Protein AF-A0A8U0U9X2-F1 (afdb_monomer_lite)

Foldseek 3Di:
DPPPDVCPVVVVLLVVLVVLLVVLLVLLVVLLVLLVQCLVDLDDDPVSVVVNVVSLVSNLVSLVVSLVSLVVLVVVLVVCVVVVPPDPVSVVSLVSSLVSLVSSVVSLVSSLVSLVVSLVSLLVLLQVLCVQQVHHADPVRSVVVLVDPDLCSSVPPGDPPDPSNVSSSVSNVVSSVSNVVSVVSSVSSVVVVVVSVVVNVVSVVVVD

Organism: Salvelinus namaycush (NCBI:txid8040)

InterPro domains:
  IPR000727 Target SNARE coiled-coil homology domain [PS50192] (169-203)
  IPR006011 Syntaxin, N-terminal domain [PF00804] (5-157)
  IPR006011 Syntaxin, N-terminal domain [SM00503] (2-123)
  IPR006011 Syntaxin, N-terminal domain [cd00179] (7-158)
  IPR010989 SNARE [SSF47661] (5-203)
  IPR045242 Syntaxin [PTHR19957] (4-204)

Secondary structure (DSSP, 8-state):
-----TTHHHHHHHHHHHHHHHHHHHHHHHHHHHHHHHHHSSS--HHHHHHHHHHHHHHHHHHHHHHHHHHHHHHHHHHHHHTT---HHHHHHHHHHHHHHHHHHHHHHHHHHHHHHHHHHHHHHHHHHHHHTT----HHHHHHHHT-S-GGGTTTT----SHHHHHHHHHHHHHHHHHHHHHHHHHHHHHHHHHHHHHHHHHHTT--

Radius of gyration: 23.19 Å; chains: 1; bounding box: 52×41×72 Å

pLDDT: mean 86.06, std 12.96, range [30.2, 97.75]

Sequence (208 aa):
MEKDRFMDEFFVQVEEIRGFIEELSEKVEEVKRQHSAILAAPNPDEKTKAELEQLMTDIKKFANKVRSKLKSIEQSIEHEEALSRSSADLRIRKTQHSTLSRKFVEVMSEYNATQSDYRERCKGRIQRQLEITGRNTTNEELESMLESDNPAIFTSGIIMDSNITQQAMNEIETRHTEIIKLENSIRELHDMFMDMAMLVESQVGWTM

Structure (mmCIF, N/CA/C/O backbone):
data_AF-A0A8U0U9X2-F1
#
_entry.id   AF-A0A8U0U9X2-F1
#
loop_
_atom_site.group_PDB
_atom_site.id
_atom_site.type_symbol
_atom_site.label_atom_id
_atom_site.label_alt_id
_atom_site.label_comp_id
_atom_site.label_asym_id
_atom_site.label_entity_id
_atom_site.label_seq_id
_atom_site.pdbx_PDB_ins_code
_atom_site.Cartn_x
_atom_site.Cartn_y
_atom_site.Cartn_z
_atom_site.occupancy
_atom_site.B_iso_or_equiv
_atom_site.auth_seq_id
_atom_site.auth_comp_id
_atom_site.auth_asym_id
_atom_site.auth_atom_id
_atom_site.pdbx_PDB_model_num
ATOM 1 N N . MET A 1 1 ? 16.338 -20.941 -38.386 1.00 37.72 1 MET A N 1
ATOM 2 C CA . MET A 1 1 ? 17.081 -19.734 -37.979 1.00 37.72 1 MET A CA 1
ATOM 3 C C . MET A 1 1 ? 16.059 -18.791 -37.392 1.00 37.72 1 MET A C 1
ATOM 5 O O . MET A 1 1 ? 15.260 -18.237 -38.138 1.00 37.72 1 MET A O 1
ATOM 9 N N . GLU A 1 2 ? 15.986 -18.738 -36.070 1.00 48.69 2 GLU A N 1
ATOM 10 C CA . GLU A 1 2 ? 15.135 -17.782 -35.370 1.00 48.69 2 GLU A CA 1
ATOM 11 C C . GLU A 1 2 ? 15.756 -16.400 -35.603 1.00 48.69 2 GLU A C 1
ATOM 13 O O . GLU A 1 2 ? 16.953 -16.212 -35.384 1.00 48.69 2 GLU A O 1
ATOM 18 N N . LYS A 1 3 ? 14.997 -15.477 -36.202 1.00 52.84 3 LYS A N 1
ATOM 19 C CA . LYS A 1 3 ? 15.432 -14.086 -36.336 1.00 52.84 3 LYS A CA 1
ATOM 20 C C . LYS A 1 3 ? 15.467 -13.520 -34.925 1.00 52.84 3 LYS A C 1
ATOM 22 O O . LYS A 1 3 ? 14.402 -13.247 -34.381 1.00 52.84 3 LYS A O 1
ATOM 27 N N . ASP A 1 4 ? 16.661 -13.364 -34.374 1.00 59.34 4 ASP A N 1
ATOM 28 C CA . ASP A 1 4 ? 16.876 -12.608 -33.148 1.00 59.34 4 ASP A CA 1
ATOM 29 C C . ASP A 1 4 ? 16.278 -11.205 -33.358 1.00 59.34 4 ASP A C 1
ATOM 31 O O . ASP A 1 4 ? 16.694 -10.458 -34.255 1.00 59.34 4 ASP A O 1
ATOM 35 N N . ARG A 1 5 ? 15.161 -10.926 -32.680 1.00 70.56 5 ARG A N 1
ATOM 36 C CA . ARG A 1 5 ? 14.392 -9.695 -32.877 1.00 70.56 5 ARG A CA 1
ATOM 37 C C . ARG A 1 5 ? 15.116 -8.568 -32.147 1.00 70.56 5 ARG A C 1
ATOM 39 O O . ARG A 1 5 ? 15.631 -8.746 -31.050 1.00 70.56 5 ARG A O 1
ATOM 46 N N . PHE A 1 6 ? 15.174 -7.392 -32.769 1.00 79.88 6 PHE A N 1
ATOM 47 C CA . PHE A 1 6 ? 15.810 -6.217 -32.172 1.00 79.88 6 PHE A CA 1
ATOM 48 C C . PHE A 1 6 ? 15.245 -5.958 -30.764 1.00 79.88 6 PHE A C 1
ATOM 50 O O . PHE A 1 6 ? 14.041 -5.748 -30.626 1.00 79.88 6 PHE A O 1
ATOM 57 N N . MET A 1 7 ? 16.119 -5.972 -29.749 1.00 83.69 7 MET A N 1
ATOM 58 C CA . MET A 1 7 ? 15.790 -5.761 -28.331 1.00 83.69 7 MET A CA 1
ATOM 59 C C . MET A 1 7 ? 14.793 -6.764 -27.710 1.00 83.69 7 MET A C 1
ATOM 61 O O . MET A 1 7 ? 14.172 -6.428 -26.704 1.00 83.69 7 MET A O 1
ATOM 65 N N . ASP A 1 8 ? 14.631 -7.980 -28.251 1.00 90.19 8 ASP A N 1
ATOM 66 C CA . ASP A 1 8 ? 13.598 -8.930 -27.783 1.00 90.19 8 ASP A CA 1
ATOM 67 C C . ASP A 1 8 ? 13.705 -9.209 -26.273 1.00 90.19 8 ASP A C 1
ATOM 69 O O . ASP A 1 8 ? 12.731 -9.060 -25.540 1.00 90.19 8 ASP A O 1
ATOM 73 N N . GLU A 1 9 ? 14.913 -9.493 -25.774 1.00 89.81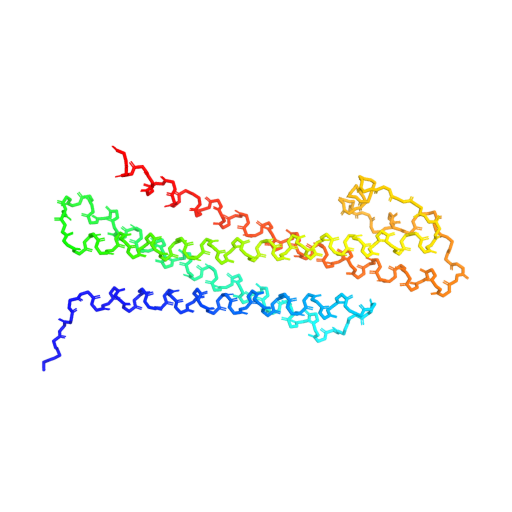 9 GLU A N 1
ATOM 74 C CA . GLU A 1 9 ? 15.153 -9.733 -24.342 1.00 89.81 9 GLU A CA 1
ATOM 75 C C . GLU A 1 9 ? 14.777 -8.530 -23.465 1.00 89.81 9 GLU A C 1
ATOM 77 O O . GLU A 1 9 ? 14.203 -8.690 -22.387 1.00 89.81 9 GLU A O 1
ATOM 82 N N . PHE A 1 10 ? 15.066 -7.310 -23.930 1.00 91.06 10 PHE A N 1
ATOM 83 C CA . PHE A 1 10 ? 14.715 -6.093 -23.203 1.00 91.06 10 PHE A CA 1
ATOM 84 C C . PHE A 1 10 ? 13.201 -5.875 -23.178 1.00 91.06 10 PHE A C 1
ATOM 86 O O . PHE A 1 10 ? 12.645 -5.541 -22.134 1.00 91.06 10 PHE A O 1
ATOM 93 N N . PHE A 1 11 ? 12.513 -6.098 -24.299 1.00 94.06 11 PHE A N 1
ATOM 94 C CA . PHE A 1 11 ? 11.059 -5.973 -24.343 1.00 94.06 11 PHE A CA 1
ATOM 95 C C . PHE A 1 11 ? 10.359 -7.041 -23.500 1.00 94.06 11 PHE A C 1
ATOM 97 O O . PHE A 1 11 ? 9.373 -6.723 -22.842 1.00 94.06 11 PHE A O 1
ATOM 104 N N . VAL A 1 12 ? 10.901 -8.259 -23.419 1.00 95.06 12 VAL A N 1
ATOM 105 C CA . VAL A 1 12 ? 10.414 -9.280 -22.478 1.00 95.06 12 VAL A CA 1
ATOM 106 C C . VAL A 1 12 ? 10.524 -8.787 -21.031 1.00 95.06 12 VAL A C 1
ATOM 108 O O . VAL A 1 12 ? 9.566 -8.920 -20.272 1.00 95.06 12 VAL A O 1
ATOM 111 N N . GLN A 1 13 ? 11.641 -8.156 -20.651 1.00 94.56 13 GLN A N 1
ATOM 112 C CA . GLN A 1 13 ? 11.785 -7.564 -19.313 1.00 94.56 13 GLN A CA 1
ATOM 113 C C . GLN A 1 13 ? 10.795 -6.416 -19.069 1.00 94.56 13 GLN A C 1
ATOM 115 O O . GLN A 1 13 ? 10.225 -6.325 -17.983 1.00 94.56 13 GLN A O 1
ATOM 120 N N . VAL A 1 14 ? 10.576 -5.547 -20.061 1.00 95.69 14 VAL A N 1
ATOM 121 C CA . VAL A 1 14 ? 9.608 -4.438 -19.977 1.00 95.69 14 VAL A CA 1
ATOM 122 C C . VAL A 1 14 ? 8.189 -4.958 -19.756 1.00 95.69 14 VAL A C 1
ATOM 124 O O . VAL A 1 14 ? 7.499 -4.464 -18.865 1.00 95.69 14 VAL A O 1
ATOM 127 N N . GLU A 1 15 ? 7.765 -5.963 -20.523 1.00 96.56 15 GLU A N 1
ATOM 128 C CA . GLU A 1 15 ? 6.432 -6.557 -20.390 1.00 96.56 15 GLU A CA 1
ATOM 129 C C . GLU A 1 15 ? 6.264 -7.305 -19.064 1.00 96.56 15 GLU A C 1
ATOM 131 O O . GLU A 1 15 ? 5.215 -7.214 -18.430 1.00 96.56 15 GLU A O 1
ATOM 136 N N . GLU A 1 16 ? 7.311 -7.967 -18.570 1.00 96.44 16 GLU A N 1
ATOM 137 C CA . GLU A 1 16 ? 7.283 -8.596 -17.247 1.00 96.44 16 GLU A CA 1
ATOM 138 C C . GLU A 1 16 ? 7.109 -7.560 -16.121 1.00 96.44 16 GLU A C 1
ATOM 140 O O . GLU A 1 16 ? 6.307 -7.757 -15.208 1.00 96.44 16 GLU A O 1
ATOM 145 N N . ILE A 1 17 ? 7.826 -6.429 -16.186 1.00 97.06 17 ILE A N 1
ATOM 146 C CA . ILE A 1 17 ? 7.670 -5.340 -15.209 1.00 97.06 17 ILE A CA 1
ATOM 147 C C . ILE A 1 17 ? 6.265 -4.742 -15.295 1.00 97.06 17 ILE A C 1
ATOM 149 O O . ILE A 1 17 ? 5.645 -4.507 -14.258 1.00 97.06 17 ILE A O 1
ATOM 153 N N . ARG A 1 18 ? 5.757 -4.512 -16.512 1.00 97.38 18 ARG A N 1
ATOM 154 C CA . ARG A 1 18 ? 4.395 -4.015 -16.738 1.00 97.38 18 ARG A CA 1
ATOM 155 C C . ARG A 1 18 ? 3.363 -4.940 -16.093 1.00 97.38 18 ARG A C 1
ATOM 157 O O . ARG A 1 18 ? 2.542 -4.451 -15.323 1.00 97.38 18 ARG A O 1
ATOM 164 N N . GLY A 1 19 ? 3.468 -6.250 -16.319 1.00 97.69 19 GLY A N 1
ATOM 165 C CA . GLY A 1 19 ? 2.577 -7.242 -15.713 1.00 97.69 19 GLY A CA 1
ATOM 166 C C . GLY A 1 19 ? 2.599 -7.201 -14.183 1.00 97.69 19 GLY A C 1
ATOM 167 O O . GLY A 1 19 ? 1.549 -7.180 -13.552 1.00 97.69 19 GLY A O 1
ATOM 168 N N . PHE A 1 20 ? 3.777 -7.081 -13.560 1.00 97.38 20 PHE A N 1
ATOM 169 C CA . PHE A 1 20 ? 3.848 -6.936 -12.099 1.00 97.38 20 PHE A CA 1
ATOM 170 C C . PHE A 1 20 ? 3.241 -5.629 -11.579 1.00 97.38 20 PHE A C 1
ATOM 172 O O . PHE A 1 20 ? 2.695 -5.615 -10.478 1.00 97.38 20 PHE A O 1
ATOM 179 N N . ILE A 1 21 ? 3.339 -4.530 -12.330 1.00 97.19 21 ILE A N 1
ATOM 180 C CA . ILE A 1 21 ? 2.703 -3.256 -11.963 1.00 97.19 21 ILE A CA 1
ATOM 181 C C . ILE A 1 21 ? 1.173 -3.360 -12.075 1.00 97.19 21 ILE A C 1
ATOM 183 O O . ILE A 1 21 ? 0.464 -2.825 -11.223 1.00 97.19 21 ILE A O 1
ATOM 187 N N . GLU A 1 22 ? 0.662 -4.062 -13.086 1.00 97.56 22 GLU A N 1
ATOM 188 C CA . GLU A 1 22 ? -0.772 -4.332 -13.243 1.00 97.56 22 GLU A CA 1
ATOM 189 C C . GLU A 1 22 ? -1.300 -5.206 -12.094 1.00 97.56 22 GLU A C 1
ATOM 191 O O . GLU A 1 22 ? -2.251 -4.811 -11.420 1.00 97.56 22 GLU A O 1
ATOM 196 N N . GLU A 1 23 ? -0.614 -6.307 -11.766 1.00 96.75 23 GLU A N 1
ATOM 197 C CA . GLU A 1 23 ? -0.953 -7.158 -10.614 1.00 96.75 23 GLU A CA 1
ATOM 198 C C . GLU A 1 23 ? -0.904 -6.391 -9.279 1.00 96.75 23 GLU A C 1
ATOM 200 O O . GLU A 1 23 ? -1.735 -6.612 -8.395 1.00 96.75 23 GLU A O 1
ATOM 205 N N . LEU A 1 24 ? 0.056 -5.471 -9.112 1.00 96.31 24 LEU A N 1
ATOM 206 C CA . LEU A 1 24 ? 0.103 -4.577 -7.952 1.00 96.31 24 LEU A CA 1
ATOM 207 C C . LEU A 1 24 ? -1.140 -3.696 -7.884 1.00 96.31 24 LEU A C 1
ATOM 209 O O . LEU A 1 24 ? -1.758 -3.610 -6.826 1.00 96.31 24 LEU A O 1
ATOM 213 N N . SER A 1 25 ? -1.517 -3.072 -9.000 1.00 97.00 25 SER A N 1
ATOM 214 C CA . SER A 1 25 ? -2.695 -2.207 -9.066 1.00 97.00 25 SER A CA 1
ATOM 215 C C . SER A 1 25 ? -3.968 -2.964 -8.683 1.00 97.00 25 SER A C 1
ATOM 217 O O . SER A 1 25 ? -4.767 -2.452 -7.904 1.00 97.00 25 SER A O 1
ATOM 219 N N . GLU A 1 26 ? -4.145 -4.194 -9.171 1.00 97.75 26 GLU A N 1
ATOM 220 C CA . GLU A 1 26 ? -5.293 -5.036 -8.813 1.00 97.75 26 GLU A CA 1
ATOM 221 C C . GLU A 1 26 ? -5.320 -5.373 -7.317 1.00 97.75 26 GLU A C 1
ATOM 223 O O . GLU A 1 26 ? -6.367 -5.300 -6.670 1.00 97.75 26 GLU A O 1
ATOM 228 N N . LYS A 1 27 ? -4.162 -5.695 -6.730 1.00 96.12 27 LYS A N 1
ATOM 229 C CA . LYS A 1 27 ? -4.065 -5.983 -5.293 1.00 96.12 27 LYS A CA 1
ATOM 230 C C . LYS A 1 27 ? -4.359 -4.764 -4.428 1.00 96.12 27 LYS A C 1
ATOM 232 O O . LYS A 1 27 ? -4.966 -4.923 -3.373 1.00 96.12 27 LYS A O 1
ATOM 237 N N . VAL A 1 28 ? -3.963 -3.566 -4.857 1.00 96.12 28 VAL A N 1
ATOM 238 C CA . VAL A 1 28 ? -4.298 -2.315 -4.157 1.00 96.12 28 VAL A CA 1
ATOM 239 C C . VAL A 1 28 ? -5.813 -2.102 -4.120 1.00 96.12 28 VAL A C 1
ATOM 241 O O . VAL A 1 28 ? -6.357 -1.776 -3.065 1.00 96.12 28 VAL A O 1
ATOM 244 N N . GLU A 1 29 ? -6.513 -2.358 -5.226 1.00 96.56 29 GLU A N 1
ATOM 245 C CA . GLU A 1 29 ? -7.980 -2.289 -5.258 1.00 96.56 29 GLU A CA 1
ATOM 246 C C . GLU A 1 29 ? -8.634 -3.343 -4.354 1.00 96.56 29 GLU A C 1
ATOM 248 O O . GLU A 1 29 ? -9.584 -3.049 -3.623 1.00 96.56 29 GLU A O 1
ATOM 253 N N . GLU A 1 30 ? -8.093 -4.560 -4.321 1.00 96.44 30 GLU A N 1
ATOM 254 C CA . GLU A 1 30 ? -8.593 -5.601 -3.423 1.00 96.44 30 GLU A CA 1
ATOM 255 C C . GLU A 1 30 ? -8.371 -5.239 -1.941 1.00 96.44 30 GLU A C 1
ATOM 257 O O . GLU A 1 30 ? -9.261 -5.448 -1.115 1.00 96.44 30 GLU A O 1
ATOM 262 N N . VAL A 1 31 ? -7.248 -4.598 -1.597 1.00 95.94 31 VAL A N 1
ATOM 263 C CA . VAL A 1 31 ? -7.009 -4.054 -0.249 1.00 95.94 31 VAL A CA 1
ATOM 264 C C . VAL A 1 31 ? -8.080 -3.029 0.137 1.00 95.94 31 VAL A C 1
ATOM 266 O O . VAL A 1 31 ? -8.627 -3.116 1.238 1.00 95.94 31 VAL A O 1
ATOM 269 N N . LYS A 1 32 ? -8.466 -2.109 -0.761 1.00 94.88 32 LYS A N 1
ATOM 270 C CA . LYS A 1 32 ? -9.566 -1.150 -0.507 1.00 94.88 32 LYS A CA 1
ATOM 271 C C . LYS A 1 32 ? -10.886 -1.859 -0.193 1.00 94.88 32 LYS A C 1
ATOM 273 O O . LYS A 1 32 ? -11.632 -1.442 0.705 1.00 94.88 32 LYS A O 1
ATOM 278 N N . ARG A 1 33 ? -11.183 -2.942 -0.921 1.00 94.38 33 ARG A N 1
ATOM 279 C CA . ARG A 1 33 ? -12.389 -3.756 -0.719 1.00 94.38 33 ARG A CA 1
ATOM 280 C C . ARG A 1 33 ? -12.374 -4.439 0.649 1.00 94.38 33 ARG A C 1
ATOM 282 O O . ARG A 1 33 ? -13.364 -4.353 1.377 1.00 94.38 33 ARG A O 1
ATOM 289 N N . GLN A 1 34 ? -11.250 -5.052 1.014 1.00 93.25 34 GLN A N 1
ATOM 290 C CA . GLN A 1 34 ? -11.071 -5.736 2.298 1.00 93.25 34 GLN A CA 1
ATOM 291 C C . GLN A 1 34 ? -11.138 -4.756 3.475 1.00 93.25 34 GLN A C 1
ATOM 293 O O . GLN A 1 34 ? -11.891 -4.979 4.419 1.00 93.25 34 GLN A O 1
ATOM 298 N N . HIS A 1 35 ? -10.467 -3.607 3.382 1.00 93.56 35 HIS A N 1
ATOM 299 C CA . HIS A 1 35 ? -10.585 -2.516 4.351 1.00 93.56 35 HIS A CA 1
ATOM 300 C C . HIS A 1 35 ? -12.041 -2.085 4.575 1.00 93.56 35 HIS A C 1
ATOM 302 O O . HIS A 1 35 ? -12.506 -1.951 5.709 1.00 93.56 35 HIS A O 1
ATOM 308 N N . SER A 1 36 ? -12.802 -1.921 3.494 1.00 92.31 36 SER A N 1
ATOM 309 C CA . SER A 1 36 ? -14.216 -1.556 3.592 1.00 92.31 36 SER A CA 1
ATOM 310 C C . SER A 1 36 ? -15.058 -2.642 4.271 1.00 92.31 36 SER A C 1
ATOM 312 O O . SER A 1 36 ? -15.915 -2.310 5.090 1.00 92.31 36 SER A O 1
ATOM 314 N N . ALA A 1 37 ? -14.796 -3.921 3.983 1.00 91.56 37 ALA A N 1
ATOM 315 C CA . ALA A 1 37 ? -15.470 -5.048 4.628 1.00 91.56 37 ALA A CA 1
ATOM 316 C C . ALA A 1 37 ? -15.154 -5.123 6.131 1.00 91.56 37 ALA A C 1
ATOM 318 O O . ALA A 1 37 ? -16.058 -5.270 6.955 1.00 91.56 37 ALA A O 1
ATOM 319 N N . ILE A 1 38 ? -13.885 -4.932 6.496 1.00 90.88 38 ILE A N 1
ATOM 320 C CA . ILE A 1 38 ? -13.412 -4.967 7.880 1.00 90.88 38 ILE A CA 1
ATOM 321 C C . ILE A 1 38 ? -14.046 -3.849 8.724 1.00 90.88 38 ILE A C 1
ATOM 323 O O . ILE A 1 38 ? -14.430 -4.081 9.872 1.00 90.88 38 ILE A O 1
ATOM 327 N N . LEU A 1 39 ? -14.210 -2.650 8.157 1.00 89.94 39 LEU A N 1
ATOM 328 C CA . LEU A 1 39 ? -14.860 -1.517 8.829 1.00 89.94 39 LEU A CA 1
ATOM 329 C C . LEU A 1 39 ? -16.389 -1.611 8.872 1.00 89.94 39 LEU A C 1
ATOM 331 O O . LEU A 1 39 ? -17.014 -0.844 9.612 1.00 89.94 39 LEU A O 1
ATOM 335 N N . ALA A 1 40 ? -17.003 -2.485 8.073 1.00 89.88 40 ALA A N 1
ATOM 336 C CA . ALA A 1 40 ? -18.451 -2.685 8.064 1.00 89.88 40 ALA A CA 1
ATOM 337 C C . ALA A 1 40 ? -18.934 -3.542 9.247 1.00 89.88 40 ALA A C 1
ATOM 339 O O . ALA A 1 40 ? -20.102 -3.449 9.626 1.00 89.88 40 ALA A O 1
ATOM 340 N N . ALA A 1 41 ? -18.045 -4.334 9.853 1.00 83.81 41 ALA A N 1
ATOM 341 C CA . ALA A 1 41 ? -18.344 -5.181 11.002 1.00 83.81 41 ALA A CA 1
ATOM 342 C C . ALA A 1 41 ? -17.621 -4.681 12.269 1.00 83.81 41 ALA A C 1
ATOM 344 O O . ALA A 1 41 ? -16.437 -4.360 12.196 1.00 83.81 41 ALA A O 1
ATOM 345 N N . PRO A 1 42 ? -18.274 -4.658 13.449 1.00 74.38 42 PRO A N 1
ATOM 346 C CA . PRO A 1 42 ? -17.602 -4.373 14.724 1.00 74.38 42 PRO A CA 1
ATOM 347 C C . PRO A 1 42 ? -16.493 -5.388 15.028 1.00 74.38 42 PRO A C 1
ATOM 349 O O . PRO A 1 42 ? -15.398 -5.011 15.425 1.00 74.38 42 PRO A O 1
ATOM 352 N N . ASN A 1 43 ? -16.777 -6.666 14.751 1.00 77.50 43 ASN A N 1
ATOM 353 C CA . ASN A 1 43 ? -15.857 -7.791 14.891 1.00 77.50 43 ASN A CA 1
ATOM 354 C C . ASN A 1 43 ? -15.672 -8.462 13.520 1.00 77.50 43 ASN A C 1
ATOM 356 O O . ASN A 1 43 ? -16.439 -9.367 13.182 1.00 77.50 43 ASN A O 1
ATOM 360 N N . PRO A 1 44 ? -14.720 -7.986 12.702 1.00 80.81 44 PRO A N 1
ATOM 361 C CA . PRO A 1 44 ? -14.369 -8.618 11.431 1.00 80.81 44 PRO A CA 1
ATOM 362 C C . PRO A 1 44 ? -13.900 -10.061 11.649 1.00 80.81 44 PRO A C 1
ATOM 364 O O . PRO A 1 44 ? -13.191 -10.349 12.617 1.00 80.81 44 PRO A O 1
ATOM 367 N N . ASP A 1 45 ? -14.299 -10.966 10.756 1.00 86.62 45 ASP A N 1
ATOM 368 C CA . ASP A 1 45 ? -13.913 -12.370 10.841 1.00 86.62 45 ASP A CA 1
ATOM 369 C C . ASP A 1 45 ? -12.420 -12.573 10.534 1.00 86.62 45 ASP A C 1
ATOM 371 O O . ASP A 1 45 ? -11.791 -11.811 9.796 1.00 86.62 45 ASP A O 1
ATOM 375 N N . GLU A 1 46 ? -11.851 -13.631 11.109 1.00 87.88 46 GLU A N 1
ATOM 376 C CA . GLU A 1 46 ? -10.414 -13.904 11.020 1.00 87.88 46 GLU A CA 1
ATOM 377 C C . GLU A 1 46 ? -9.956 -14.213 9.589 1.00 87.88 46 GLU A C 1
ATOM 379 O O . GLU A 1 46 ? -8.810 -13.954 9.230 1.00 87.88 46 GLU A O 1
ATOM 384 N N . LYS A 1 47 ? -10.857 -14.724 8.740 1.00 90.25 47 LYS A N 1
ATOM 385 C CA . LYS A 1 47 ? -10.538 -15.020 7.344 1.00 90.25 47 LYS A CA 1
ATOM 386 C C . LYS A 1 47 ? -10.322 -13.725 6.559 1.00 90.25 47 LYS A C 1
ATOM 388 O O . LYS A 1 47 ? -9.311 -13.616 5.874 1.00 90.25 47 LYS A O 1
ATOM 393 N N . THR A 1 48 ? -11.202 -12.738 6.705 1.00 89.56 48 THR A N 1
ATOM 394 C CA . THR A 1 48 ? -11.057 -11.412 6.080 1.00 89.56 48 THR A CA 1
ATOM 395 C C . THR A 1 48 ? -9.751 -10.727 6.517 1.00 89.56 48 THR A C 1
ATOM 397 O O . THR A 1 48 ? -9.033 -10.158 5.693 1.00 89.56 48 THR A O 1
ATOM 400 N N . LYS A 1 49 ? -9.375 -10.839 7.801 1.00 87.88 49 LYS A N 1
ATOM 401 C CA . LYS A 1 49 ? -8.084 -10.325 8.301 1.00 87.88 49 LYS A CA 1
ATOM 402 C C . LYS A 1 49 ? -6.885 -11.042 7.673 1.00 87.88 49 LYS A C 1
ATOM 404 O O . LYS A 1 49 ? -5.955 -10.380 7.220 1.00 87.88 49 LYS A O 1
ATOM 409 N N . ALA A 1 50 ? -6.918 -12.372 7.614 1.00 91.56 50 ALA A N 1
ATOM 410 C CA . ALA A 1 50 ? -5.850 -13.168 7.014 1.00 91.56 50 ALA A CA 1
ATOM 411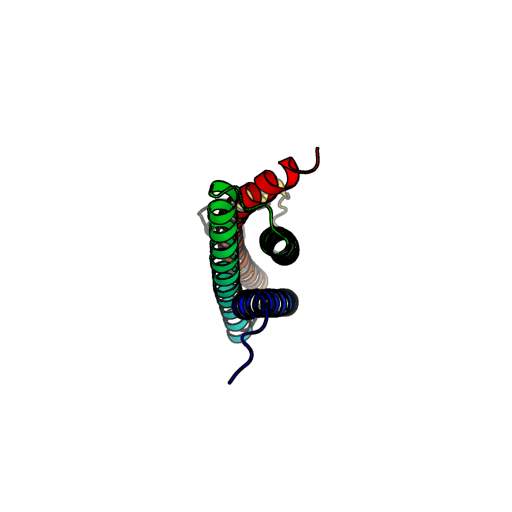 C C . ALA A 1 50 ? -5.695 -12.895 5.506 1.00 91.56 50 ALA A C 1
ATOM 413 O O . ALA A 1 50 ? -4.576 -12.827 4.997 1.00 91.56 50 ALA A O 1
ATOM 414 N N . GLU A 1 51 ? -6.804 -12.693 4.788 1.00 93.38 51 GLU A N 1
ATOM 415 C CA . GLU A 1 51 ? -6.791 -12.291 3.377 1.00 93.38 51 GLU A CA 1
ATOM 416 C C . GLU A 1 51 ? -6.110 -10.927 3.186 1.00 93.38 51 GLU A C 1
ATOM 418 O O . GLU A 1 51 ? -5.265 -10.788 2.300 1.00 93.38 51 GLU A O 1
ATOM 423 N N . LEU A 1 52 ? -6.407 -9.941 4.043 1.00 93.06 52 LEU A N 1
ATOM 424 C CA . LEU A 1 52 ? -5.738 -8.637 4.014 1.00 93.06 52 LEU A CA 1
ATOM 425 C C . LEU A 1 52 ? -4.226 -8.759 4.260 1.00 93.06 52 LEU A C 1
ATOM 427 O O . LEU A 1 52 ? -3.436 -8.180 3.515 1.00 93.06 52 LEU A O 1
ATOM 431 N N . GLU A 1 53 ? -3.803 -9.536 5.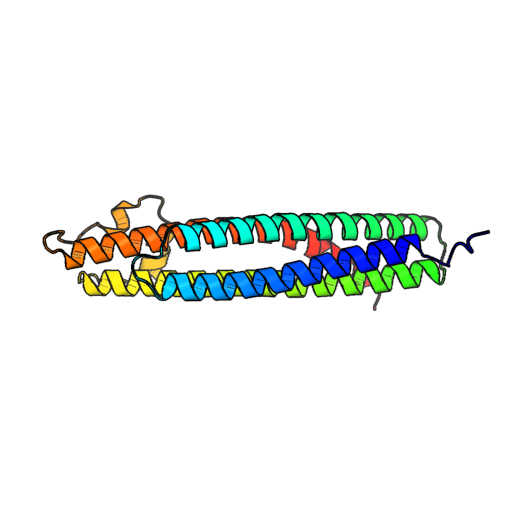258 1.00 91.38 53 GLU A N 1
ATOM 432 C CA . GLU A 1 53 ? -2.377 -9.750 5.544 1.00 91.38 53 GLU A CA 1
ATOM 433 C C . GLU A 1 53 ? -1.637 -10.417 4.376 1.00 91.38 53 GLU A C 1
ATOM 435 O O . GLU A 1 53 ? -0.503 -10.045 4.044 1.00 91.38 53 GLU A O 1
ATOM 440 N N . GLN A 1 54 ? -2.287 -11.372 3.705 1.00 94.56 54 GLN A N 1
ATOM 441 C CA . GLN A 1 54 ? -1.732 -12.001 2.511 1.00 94.56 54 GLN A CA 1
ATOM 442 C C . GLN A 1 54 ? -1.590 -10.995 1.362 1.00 94.56 54 GLN A C 1
ATOM 444 O O . GLN A 1 54 ? -0.558 -10.984 0.688 1.00 94.56 54 GLN A O 1
ATOM 449 N N . LEU A 1 55 ? -2.576 -10.115 1.159 1.00 95.19 55 LEU A N 1
ATOM 450 C CA . LEU A 1 55 ? -2.504 -9.060 0.144 1.00 95.19 55 LEU A CA 1
ATOM 451 C C . LEU A 1 55 ? -1.356 -8.087 0.417 1.00 95.19 55 LEU A C 1
ATOM 453 O O . LEU A 1 55 ? -0.597 -7.782 -0.501 1.00 95.19 55 LEU A O 1
ATOM 457 N N . MET A 1 56 ? -1.177 -7.652 1.666 1.00 92.50 56 MET A N 1
ATOM 458 C CA . MET A 1 56 ? -0.062 -6.780 2.059 1.00 92.50 56 MET A CA 1
ATOM 459 C C . MET A 1 56 ? 1.294 -7.453 1.793 1.00 92.50 56 MET A C 1
ATOM 461 O O . MET A 1 56 ? 2.210 -6.839 1.236 1.00 92.50 56 MET A O 1
ATOM 465 N N . THR A 1 57 ? 1.409 -8.743 2.125 1.00 92.56 57 THR A N 1
ATOM 466 C CA . THR A 1 57 ? 2.614 -9.548 1.868 1.00 92.56 57 THR A CA 1
ATOM 467 C C . THR A 1 57 ? 2.908 -9.664 0.372 1.00 92.56 57 THR A C 1
ATOM 469 O O . THR A 1 57 ? 4.053 -9.499 -0.064 1.00 92.56 57 THR A O 1
ATOM 472 N N . ASP A 1 58 ? 1.876 -9.915 -0.432 1.00 94.38 58 ASP A N 1
ATOM 473 C CA . ASP A 1 58 ? 1.998 -10.002 -1.882 1.00 94.38 58 ASP A CA 1
ATOM 474 C C . ASP A 1 58 ? 2.414 -8.660 -2.487 1.00 94.38 58 ASP A C 1
ATOM 476 O O . ASP A 1 58 ? 3.360 -8.626 -3.275 1.00 94.38 58 ASP A O 1
ATOM 480 N N . ILE A 1 59 ? 1.769 -7.556 -2.096 1.00 94.50 59 ILE A N 1
ATOM 481 C CA . ILE A 1 59 ? 2.113 -6.204 -2.560 1.00 94.50 59 ILE A CA 1
ATOM 482 C C . ILE A 1 59 ? 3.588 -5.920 -2.284 1.00 94.50 59 ILE A C 1
ATOM 484 O O . ILE A 1 59 ? 4.330 -5.567 -3.202 1.00 94.50 59 ILE A O 1
ATOM 488 N N . LYS A 1 60 ? 4.063 -6.181 -1.061 1.00 92.00 60 LYS A N 1
ATOM 489 C CA . LYS A 1 60 ? 5.483 -6.035 -0.711 1.00 92.00 60 LYS A CA 1
ATOM 490 C C . LYS A 1 60 ? 6.387 -6.869 -1.618 1.00 92.00 60 LYS A C 1
ATOM 492 O O . LYS A 1 60 ? 7.432 -6.394 -2.072 1.00 92.00 60 LYS A O 1
ATOM 497 N N . LYS A 1 61 ? 6.017 -8.119 -1.897 1.00 93.06 61 LYS A N 1
ATOM 498 C CA . LYS A 1 61 ? 6.793 -9.017 -2.763 1.00 93.06 61 LYS A CA 1
ATOM 499 C C . LYS A 1 61 ? 6.855 -8.507 -4.204 1.00 93.06 61 LYS A C 1
ATOM 501 O O . LYS A 1 61 ? 7.943 -8.479 -4.781 1.00 93.06 61 LYS A O 1
ATOM 506 N N . PHE A 1 62 ? 5.727 -8.110 -4.788 1.00 94.12 62 PHE A N 1
ATOM 507 C CA . PHE A 1 62 ? 5.675 -7.608 -6.162 1.00 94.12 62 PHE A CA 1
ATOM 508 C C . PHE A 1 62 ? 6.383 -6.263 -6.306 1.00 94.12 62 PHE A C 1
ATOM 510 O O . PHE A 1 62 ? 7.189 -6.100 -7.221 1.00 94.12 62 PHE A O 1
ATOM 517 N N . ALA A 1 63 ? 6.197 -5.352 -5.354 1.00 93.00 63 ALA A N 1
ATOM 518 C CA . ALA A 1 63 ? 6.870 -4.061 -5.348 1.00 93.00 63 ALA A CA 1
ATOM 519 C C . ALA A 1 63 ? 8.401 -4.217 -5.293 1.00 93.00 63 ALA A C 1
ATOM 521 O O . ALA A 1 63 ? 9.127 -3.587 -6.060 1.00 93.00 63 ALA A O 1
ATOM 522 N N . ASN A 1 64 ? 8.907 -5.154 -4.481 1.00 92.19 64 ASN A N 1
ATOM 523 C CA . ASN A 1 64 ? 10.335 -5.476 -4.450 1.00 92.19 64 ASN A CA 1
ATOM 524 C C . ASN A 1 64 ? 10.860 -6.067 -5.767 1.00 92.19 64 ASN A C 1
ATOM 526 O O . ASN A 1 64 ? 11.975 -5.737 -6.179 1.00 92.19 64 ASN A O 1
ATOM 530 N N . LYS A 1 65 ? 10.076 -6.915 -6.445 1.00 93.88 65 LYS A N 1
ATOM 531 C CA . LYS A 1 65 ? 10.441 -7.446 -7.769 1.00 93.88 65 LYS A CA 1
ATOM 532 C C . LYS A 1 65 ? 10.532 -6.334 -8.811 1.00 93.88 65 LYS A C 1
ATOM 534 O O . LYS A 1 65 ? 11.525 -6.277 -9.533 1.00 93.88 65 LYS A O 1
ATOM 539 N N . VAL A 1 66 ? 9.528 -5.455 -8.867 1.00 94.69 66 VAL A N 1
ATOM 540 C CA . VAL A 1 66 ? 9.506 -4.302 -9.780 1.00 94.69 66 VAL A CA 1
ATOM 541 C C . VAL A 1 66 ? 10.715 -3.408 -9.520 1.00 94.69 66 VAL A C 1
ATOM 543 O O . VAL A 1 66 ? 11.486 -3.158 -10.445 1.00 94.69 66 VAL A O 1
ATOM 546 N N . ARG A 1 67 ? 10.962 -3.033 -8.256 1.00 92.06 67 ARG A N 1
ATOM 547 C CA . ARG A 1 67 ? 12.134 -2.241 -7.852 1.00 92.06 67 ARG A CA 1
ATOM 548 C C . ARG A 1 67 ? 13.446 -2.871 -8.320 1.00 92.06 67 ARG A C 1
ATOM 550 O O . ARG A 1 67 ? 14.270 -2.197 -8.931 1.00 92.06 67 ARG A O 1
ATOM 557 N N . SER A 1 68 ? 13.644 -4.166 -8.065 1.00 92.94 68 SER A N 1
ATOM 558 C CA . SER A 1 68 ? 14.875 -4.864 -8.455 1.00 92.94 68 SER A CA 1
ATOM 559 C C . SER A 1 68 ? 15.088 -4.876 -9.969 1.00 92.94 68 SER A C 1
ATOM 561 O O . SER A 1 68 ? 16.224 -4.744 -10.422 1.00 92.94 68 SER A O 1
ATOM 563 N N . LYS A 1 69 ? 14.021 -5.049 -10.755 1.00 94.31 69 LYS A N 1
ATOM 564 C CA . LYS A 1 69 ? 14.110 -5.070 -12.219 1.00 94.31 69 LYS A CA 1
ATOM 565 C C . LYS A 1 69 ? 14.345 -3.677 -12.802 1.00 94.31 69 LYS A C 1
ATOM 567 O O . LYS A 1 69 ? 15.189 -3.544 -13.681 1.00 94.31 69 LYS A O 1
ATOM 572 N N . LEU A 1 70 ? 13.677 -2.646 -12.279 1.00 93.56 70 LEU A N 1
ATOM 573 C CA . LEU A 1 70 ? 13.928 -1.253 -12.668 1.00 93.56 70 LEU A CA 1
ATOM 574 C C . LEU A 1 70 ? 15.388 -0.864 -12.409 1.00 93.56 70 LEU A C 1
ATOM 576 O O . LEU A 1 70 ? 16.063 -0.406 -13.325 1.00 93.56 70 LEU A O 1
ATOM 580 N N . LYS A 1 71 ? 15.918 -1.185 -11.224 1.00 91.50 71 LYS A N 1
ATOM 581 C CA . LYS A 1 71 ? 17.329 -0.948 -10.883 1.00 91.50 71 LYS A CA 1
ATOM 582 C C . LYS A 1 71 ? 18.305 -1.680 -11.812 1.00 91.50 71 LYS A C 1
ATOM 584 O O . LYS A 1 71 ? 19.353 -1.149 -12.157 1.00 91.50 71 LYS A O 1
ATOM 589 N N . SER A 1 72 ? 17.965 -2.892 -12.253 1.00 92.56 72 SER A N 1
ATOM 590 C CA . SER A 1 72 ? 18.779 -3.614 -13.239 1.00 92.56 72 SER A CA 1
ATOM 591 C C . SER A 1 72 ? 18.796 -2.915 -14.603 1.00 92.56 72 SER A C 1
ATOM 593 O O . SER A 1 72 ? 19.831 -2.914 -15.268 1.00 92.56 72 SER A O 1
ATOM 595 N N . ILE A 1 73 ? 17.667 -2.339 -15.032 1.00 91.94 73 ILE A N 1
ATOM 596 C CA . ILE A 1 73 ? 17.592 -1.563 -16.277 1.00 91.94 73 ILE A CA 1
ATOM 597 C C . ILE A 1 73 ? 18.391 -0.263 -16.138 1.00 91.94 73 ILE A C 1
ATOM 599 O O . ILE A 1 73 ? 19.135 0.077 -17.054 1.00 91.94 73 ILE A O 1
ATOM 603 N N . GLU A 1 74 ? 18.286 0.428 -15.002 1.00 90.62 74 GLU A N 1
ATOM 604 C CA . GLU A 1 74 ? 19.077 1.627 -14.701 1.00 90.62 74 GLU A CA 1
ATOM 605 C C . GLU A 1 74 ? 20.583 1.354 -14.817 1.00 90.62 74 GLU A C 1
ATOM 607 O O . GLU A 1 74 ? 21.263 2.015 -15.596 1.00 90.62 74 GLU A O 1
ATOM 612 N N . GLN A 1 75 ? 21.094 0.316 -14.148 1.00 90.69 75 GLN A N 1
ATOM 613 C CA . GLN A 1 75 ? 22.515 -0.054 -14.216 1.00 90.69 75 GLN A CA 1
ATOM 614 C C . GLN A 1 75 ? 22.975 -0.377 -15.646 1.00 90.69 75 GLN A C 1
ATOM 616 O O . GLN A 1 75 ? 24.099 -0.055 -16.035 1.00 90.69 75 GLN A O 1
ATOM 621 N N . SER A 1 76 ? 22.107 -1.003 -16.450 1.00 88.75 76 SER A N 1
ATOM 622 C CA . SER A 1 76 ? 22.380 -1.250 -17.870 1.00 88.75 76 SER A CA 1
ATOM 623 C C . SER A 1 76 ? 22.485 0.055 -18.663 1.00 88.75 76 SER A C 1
ATOM 625 O O . SER A 1 76 ? 23.354 0.165 -19.526 1.00 88.75 76 SER A O 1
ATOM 627 N N . ILE A 1 77 ? 21.619 1.035 -18.383 1.00 89.50 77 ILE A N 1
ATOM 628 C CA . ILE A 1 77 ? 21.644 2.360 -19.018 1.00 89.50 77 ILE A CA 1
ATOM 629 C C . ILE A 1 77 ? 22.943 3.090 -18.653 1.00 89.50 77 ILE A C 1
ATOM 631 O O . ILE A 1 77 ? 23.655 3.522 -19.557 1.00 89.50 77 ILE A O 1
ATOM 635 N N . GLU A 1 78 ? 23.289 3.164 -17.365 1.00 89.25 78 GLU A N 1
ATOM 636 C CA . GLU A 1 78 ? 24.509 3.832 -16.882 1.00 89.25 78 GLU A CA 1
ATOM 637 C C . GLU A 1 78 ? 25.778 3.233 -17.510 1.00 89.25 78 GLU A C 1
ATOM 639 O O . GLU A 1 78 ? 26.698 3.950 -17.918 1.00 89.25 78 GLU A O 1
ATOM 644 N N . HIS A 1 79 ? 25.824 1.902 -17.636 1.00 86.88 79 HIS A N 1
ATOM 645 C CA . HIS A 1 79 ? 26.942 1.210 -18.269 1.00 86.88 79 HIS A CA 1
ATOM 646 C C . HIS A 1 79 ? 27.083 1.565 -19.758 1.00 86.88 79 HI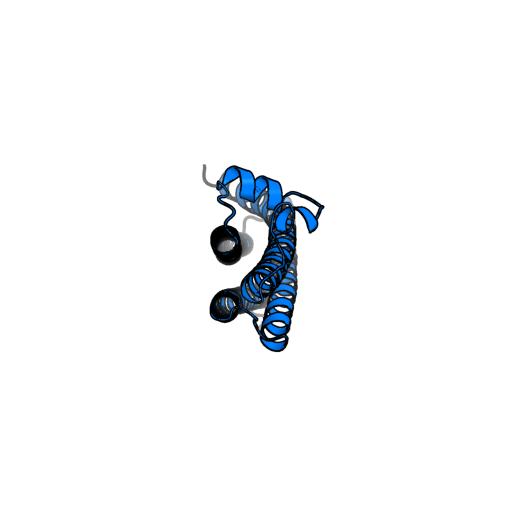S A C 1
ATOM 648 O O . HIS A 1 79 ? 28.191 1.817 -20.238 1.00 86.88 79 HIS A O 1
ATOM 654 N N . GLU A 1 80 ? 25.976 1.608 -20.502 1.00 83.31 80 GLU A N 1
ATOM 655 C CA . GLU A 1 80 ? 25.987 1.982 -21.920 1.00 83.31 80 GLU A CA 1
ATOM 656 C C . GLU A 1 80 ? 26.353 3.458 -22.145 1.00 83.31 80 GLU A C 1
ATOM 658 O O . GLU A 1 80 ? 27.048 3.786 -23.115 1.00 83.31 80 GLU A O 1
ATOM 663 N N . GLU A 1 81 ? 25.944 4.344 -21.236 1.00 84.62 81 GLU A N 1
ATOM 664 C CA . GLU A 1 81 ? 26.305 5.763 -21.253 1.00 84.62 81 GLU A CA 1
ATOM 665 C C . GLU A 1 81 ? 27.794 5.997 -21.030 1.00 84.62 81 GLU A C 1
ATOM 667 O O . GLU A 1 81 ? 28.403 6.789 -21.754 1.00 84.62 81 GLU A O 1
ATOM 672 N N . ALA A 1 82 ? 28.406 5.276 -20.086 1.00 83.69 82 ALA A N 1
ATOM 673 C CA . ALA A 1 82 ? 29.843 5.354 -19.830 1.00 83.69 82 ALA A CA 1
ATOM 674 C C . ALA A 1 82 ? 30.676 4.990 -21.073 1.00 83.69 82 ALA A C 1
ATOM 676 O O . ALA A 1 82 ? 31.774 5.509 -21.277 1.00 83.69 82 ALA A O 1
ATOM 677 N N . LEU A 1 83 ? 30.132 4.145 -21.952 1.00 83.38 83 LEU A N 1
ATOM 678 C CA . LEU A 1 83 ? 30.743 3.776 -23.230 1.00 83.38 83 LEU A CA 1
ATOM 679 C C . LEU A 1 83 ? 30.501 4.815 -24.347 1.00 83.38 83 LEU A C 1
ATOM 681 O O . LEU A 1 83 ? 30.898 4.578 -25.489 1.00 83.38 83 LEU A O 1
ATOM 685 N N . SER A 1 84 ? 29.862 5.955 -24.044 1.00 68.56 84 SER A N 1
ATOM 686 C CA . SER A 1 84 ? 29.523 7.047 -24.977 1.00 68.56 84 SER A CA 1
ATOM 687 C C . SER A 1 84 ? 28.719 6.593 -26.204 1.00 68.56 84 SER A C 1
ATOM 689 O O . SER A 1 84 ? 28.760 7.209 -27.273 1.00 68.56 84 SER A O 1
ATOM 691 N N . ARG A 1 85 ? 27.958 5.501 -26.066 1.00 65.94 85 ARG A N 1
ATOM 692 C CA . ARG A 1 85 ? 27.118 4.945 -27.130 1.00 65.94 85 ARG A CA 1
ATOM 693 C C . ARG A 1 85 ? 25.760 5.640 -27.143 1.00 65.94 85 ARG A C 1
ATOM 695 O O . ARG A 1 85 ? 24.771 5.102 -26.663 1.00 65.94 85 ARG A O 1
ATOM 702 N N . SER A 1 86 ? 25.684 6.831 -27.734 1.00 68.00 86 SER A N 1
ATOM 703 C CA . SER A 1 86 ? 24.381 7.452 -28.008 1.00 68.00 86 SER A CA 1
ATOM 704 C C . SER A 1 86 ? 23.704 6.734 -29.179 1.00 68.00 86 SER A C 1
ATOM 706 O O . SER A 1 86 ? 24.016 6.974 -30.346 1.00 68.00 86 SER A O 1
ATOM 708 N N . SER A 1 87 ? 22.816 5.792 -28.860 1.00 81.75 87 SER A N 1
ATOM 709 C CA . SER A 1 87 ? 22.149 4.922 -29.829 1.00 81.75 87 SER A CA 1
ATOM 710 C C . SER A 1 87 ? 20.623 5.008 -29.712 1.00 81.75 87 SER A C 1
ATOM 712 O O . SER A 1 87 ? 20.062 5.502 -28.731 1.00 81.75 87 SER A O 1
ATOM 714 N N . ALA A 1 88 ? 19.918 4.534 -30.744 1.00 85.19 88 ALA A N 1
ATOM 715 C CA . ALA A 1 88 ? 18.466 4.378 -30.671 1.00 85.19 88 ALA A CA 1
ATOM 716 C C . ALA A 1 88 ? 18.052 3.403 -29.551 1.00 85.19 88 ALA A C 1
ATOM 718 O O . ALA A 1 88 ? 17.059 3.666 -28.881 1.00 85.19 88 ALA A O 1
ATOM 719 N N . ASP A 1 89 ? 18.848 2.356 -29.316 1.00 86.69 89 ASP A N 1
ATOM 720 C CA . ASP A 1 89 ? 18.669 1.363 -28.249 1.00 86.69 89 ASP A CA 1
ATOM 721 C C . ASP A 1 89 ? 18.681 2.018 -26.856 1.00 86.69 89 ASP A C 1
ATOM 723 O O . ASP A 1 89 ? 17.702 1.924 -26.115 1.00 86.69 89 ASP A O 1
ATOM 727 N N . LEU A 1 90 ? 19.708 2.826 -26.568 1.00 88.75 90 LEU A N 1
ATOM 728 C CA . LEU A 1 90 ? 19.841 3.547 -25.299 1.00 88.75 90 LEU A CA 1
ATOM 729 C C . LEU A 1 90 ? 18.655 4.488 -25.039 1.00 88.75 90 LEU A C 1
ATOM 731 O O . LEU A 1 90 ? 18.139 4.565 -23.922 1.00 88.75 90 LEU A O 1
ATOM 735 N N . ARG A 1 91 ? 18.181 5.196 -26.075 1.00 89.62 91 ARG A N 1
ATOM 736 C CA . ARG A 1 91 ? 16.995 6.063 -25.955 1.00 89.62 91 ARG A CA 1
ATOM 737 C C . ARG A 1 91 ? 15.738 5.259 -25.630 1.00 89.62 91 ARG A C 1
ATOM 739 O O . ARG A 1 91 ? 14.978 5.675 -24.761 1.00 89.62 91 ARG A O 1
ATOM 746 N N . ILE A 1 92 ? 15.539 4.112 -26.283 1.00 90.69 92 ILE A N 1
ATOM 747 C CA . ILE A 1 92 ? 14.402 3.224 -26.007 1.00 90.69 92 ILE A CA 1
ATOM 748 C C . ILE A 1 92 ? 14.451 2.741 -24.554 1.00 90.69 92 ILE A C 1
ATOM 750 O O . ILE A 1 92 ? 13.443 2.850 -23.853 1.00 90.69 92 ILE A O 1
ATOM 754 N N . ARG A 1 93 ? 15.617 2.287 -24.071 1.00 91.81 93 ARG A N 1
ATOM 755 C CA . ARG A 1 93 ? 15.796 1.836 -22.680 1.00 91.81 93 ARG A CA 1
ATOM 756 C C . ARG A 1 93 ? 15.436 2.918 -21.670 1.00 91.81 93 ARG A C 1
ATOM 758 O O . ARG A 1 93 ? 14.626 2.670 -20.779 1.00 91.81 93 ARG A O 1
ATOM 765 N N . LYS A 1 94 ? 15.963 4.132 -21.854 1.00 90.81 94 LYS A N 1
ATOM 766 C CA . LYS A 1 94 ? 15.660 5.291 -20.999 1.00 90.81 94 LYS A CA 1
ATOM 767 C C . LYS A 1 94 ? 14.172 5.626 -20.968 1.00 90.81 94 LYS A C 1
ATOM 769 O O . LYS A 1 94 ? 13.604 5.810 -19.893 1.00 90.81 94 LYS A O 1
ATOM 774 N N . THR A 1 95 ? 13.525 5.691 -22.133 1.00 92.12 95 THR A N 1
ATOM 775 C CA . THR A 1 95 ? 12.096 6.018 -22.220 1.00 92.12 95 THR A CA 1
ATOM 776 C C . THR A 1 95 ? 11.229 4.961 -21.534 1.00 92.12 95 THR A C 1
ATOM 778 O O . THR A 1 95 ? 10.328 5.316 -20.770 1.00 92.12 95 THR A O 1
ATOM 781 N N . GLN A 1 96 ? 11.506 3.674 -21.760 1.00 94.06 96 GLN A N 1
ATOM 782 C CA . GLN A 1 96 ? 10.775 2.584 -21.107 1.00 94.06 96 GLN A CA 1
ATOM 783 C C . GLN A 1 96 ? 11.006 2.576 -19.592 1.00 94.06 96 GLN A C 1
ATOM 785 O O . GLN A 1 96 ? 10.039 2.520 -18.835 1.00 94.06 96 GLN A O 1
ATOM 790 N N . HIS A 1 97 ? 12.255 2.727 -19.141 1.00 93.06 97 HIS A N 1
ATOM 791 C CA . HIS A 1 97 ? 12.586 2.811 -17.717 1.00 93.06 97 HIS A CA 1
ATOM 792 C C . HIS A 1 97 ? 11.834 3.948 -17.014 1.00 93.06 97 HIS A C 1
ATOM 794 O O . HIS A 1 97 ? 11.226 3.729 -15.965 1.00 93.06 97 HIS A O 1
ATOM 800 N N . SER A 1 98 ? 11.815 5.143 -17.614 1.00 91.56 98 SER A N 1
ATOM 801 C CA . SER A 1 98 ? 11.110 6.302 -17.055 1.00 91.56 98 SER A CA 1
ATOM 802 C C . SER A 1 98 ? 9.593 6.086 -17.000 1.00 91.56 98 SER A C 1
ATOM 804 O O . SER A 1 98 ? 8.945 6.409 -16.003 1.00 91.56 98 SER A O 1
ATOM 806 N N . THR A 1 99 ? 9.020 5.481 -18.046 1.00 93.44 99 THR A N 1
ATOM 807 C CA . THR A 1 99 ? 7.580 5.186 -18.115 1.00 93.44 99 THR A CA 1
ATOM 808 C C . THR A 1 99 ? 7.163 4.178 -17.044 1.00 93.44 99 THR A C 1
ATOM 810 O O . THR A 1 99 ? 6.209 4.425 -16.304 1.00 93.44 99 THR A O 1
ATOM 813 N N . LEU A 1 100 ? 7.896 3.068 -16.921 1.00 95.19 100 LEU A N 1
ATOM 814 C CA . LEU A 1 100 ? 7.622 2.032 -15.925 1.00 95.19 100 LEU A CA 1
ATOM 815 C C . LEU A 1 100 ? 7.835 2.552 -14.499 1.00 95.19 100 LEU A C 1
ATOM 817 O O . LEU A 1 100 ? 6.988 2.321 -13.641 1.00 95.19 100 LEU A O 1
ATOM 821 N N . SER A 1 101 ? 8.911 3.309 -14.256 1.00 93.00 101 SER A N 1
ATOM 822 C CA . SER A 1 101 ? 9.184 3.926 -12.950 1.00 93.00 101 SER A CA 1
ATOM 823 C C . SER A 1 101 ? 8.058 4.861 -12.518 1.00 93.00 101 SER A C 1
ATOM 825 O O . SER A 1 101 ? 7.587 4.774 -11.387 1.00 93.00 101 SER A O 1
ATOM 827 N N . ARG A 1 102 ? 7.568 5.716 -13.427 1.00 91.31 102 ARG A N 1
ATOM 828 C CA . ARG A 1 102 ? 6.449 6.622 -13.137 1.00 91.31 102 ARG A CA 1
ATOM 829 C C . ARG A 1 102 ? 5.175 5.855 -12.799 1.00 91.31 102 ARG A C 1
ATOM 831 O O . ARG A 1 102 ? 4.512 6.203 -11.827 1.00 91.31 102 ARG A O 1
ATOM 838 N N . LYS A 1 103 ? 4.854 4.807 -13.566 1.00 94.25 103 LYS A N 1
ATOM 839 C CA . LYS A 1 103 ? 3.655 4.002 -13.310 1.00 94.25 103 LYS A CA 1
ATOM 840 C C . LYS A 1 103 ? 3.755 3.229 -11.996 1.00 94.25 103 LYS A C 1
ATOM 842 O O . LYS A 1 103 ? 2.774 3.136 -11.267 1.00 94.25 103 LYS A O 1
ATOM 847 N N . PHE A 1 104 ? 4.937 2.714 -11.670 1.00 93.88 104 PHE A N 1
ATOM 848 C CA . PHE A 1 104 ? 5.179 2.062 -10.390 1.00 93.88 104 PHE A CA 1
ATOM 849 C C . PHE A 1 104 ? 4.981 3.032 -9.218 1.00 93.88 104 PHE A C 1
ATOM 851 O O . PHE A 1 104 ? 4.240 2.714 -8.293 1.00 93.88 104 PHE A O 1
ATOM 858 N N . VAL A 1 105 ? 5.565 4.235 -9.284 1.00 91.19 105 VAL A N 1
ATOM 859 C CA . VAL A 1 105 ? 5.374 5.275 -8.258 1.00 91.19 105 VAL A CA 1
ATOM 860 C C . VAL A 1 105 ? 3.898 5.639 -8.105 1.00 91.19 105 VAL A C 1
ATOM 862 O O . VAL A 1 105 ? 3.417 5.693 -6.982 1.00 91.19 105 VAL A O 1
ATOM 865 N N . GLU A 1 106 ? 3.165 5.814 -9.208 1.00 91.88 106 GLU A N 1
ATOM 866 C CA . GLU A 1 106 ? 1.723 6.096 -9.192 1.00 91.88 106 GLU A CA 1
ATOM 867 C C . GLU A 1 106 ? 0.936 5.031 -8.406 1.00 91.88 106 GLU A C 1
ATOM 869 O O . GLU A 1 106 ? 0.192 5.370 -7.487 1.00 91.88 106 GLU A O 1
ATOM 874 N N . VAL A 1 107 ? 1.153 3.744 -8.704 1.00 95.19 107 VAL A N 1
ATOM 875 C CA . VAL A 1 107 ? 0.472 2.633 -8.013 1.00 95.19 107 VAL A CA 1
ATOM 876 C C . VAL A 1 107 ? 0.857 2.570 -6.533 1.00 95.19 107 VAL A C 1
ATOM 878 O O . VAL A 1 107 ? -0.002 2.375 -5.674 1.00 95.19 107 VAL A O 1
ATOM 881 N N . MET A 1 108 ? 2.134 2.772 -6.202 1.00 93.38 108 MET A N 1
ATOM 882 C CA . MET A 1 108 ? 2.571 2.762 -4.805 1.00 93.38 108 MET A CA 1
ATOM 883 C C . MET A 1 108 ? 2.041 3.973 -4.027 1.00 93.38 108 MET A C 1
ATOM 885 O O . MET A 1 108 ? 1.757 3.857 -2.834 1.00 93.38 108 MET A O 1
ATOM 889 N N . SER A 1 109 ? 1.894 5.134 -4.672 1.00 91.31 109 SER A N 1
ATOM 890 C CA . SER A 1 109 ? 1.292 6.319 -4.055 1.00 91.31 109 SER A CA 1
ATOM 891 C C . SER A 1 109 ? -0.189 6.091 -3.765 1.00 91.31 109 SER A C 1
ATOM 893 O O . SER A 1 109 ? -0.648 6.438 -2.678 1.00 91.31 109 SER A O 1
ATOM 895 N N . GLU A 1 110 ? -0.909 5.437 -4.678 1.00 94.19 110 GLU A N 1
ATOM 896 C CA . GLU A 1 110 ? -2.301 5.027 -4.467 1.00 94.19 110 GLU A CA 1
ATOM 897 C C . GLU A 1 110 ? -2.433 4.027 -3.308 1.00 94.19 110 GLU A C 1
ATOM 899 O O . GLU A 1 110 ? -3.331 4.146 -2.468 1.00 94.19 110 GLU A O 1
ATOM 904 N N . TYR A 1 111 ? -1.502 3.073 -3.200 1.00 94.69 111 TYR A N 1
ATOM 905 C CA . TYR A 1 111 ? -1.446 2.160 -2.059 1.00 94.69 111 TYR A CA 1
ATOM 906 C C . TYR A 1 111 ? -1.230 2.915 -0.741 1.00 94.69 111 TYR A C 1
ATOM 908 O O . TYR A 1 111 ? -1.961 2.692 0.221 1.00 94.69 111 TYR A O 1
ATOM 916 N N . ASN A 1 112 ? -0.287 3.861 -0.692 1.00 92.19 112 ASN A N 1
ATOM 917 C CA . ASN A 1 112 ? -0.038 4.669 0.504 1.00 92.19 112 ASN A CA 1
ATOM 918 C C . ASN A 1 112 ? -1.238 5.554 0.889 1.00 92.19 112 ASN A C 1
ATOM 920 O O . ASN A 1 112 ? -1.559 5.680 2.074 1.00 92.19 112 ASN A O 1
ATOM 924 N N . ALA A 1 113 ? -1.923 6.137 -0.099 1.00 93.69 113 ALA A N 1
ATOM 925 C CA . ALA A 1 113 ? -3.150 6.901 0.119 1.00 93.69 113 ALA A CA 1
ATOM 926 C C . ALA A 1 113 ? -4.266 6.008 0.682 1.00 93.69 113 ALA A C 1
ATOM 928 O O . ALA A 1 113 ? -4.917 6.379 1.656 1.00 93.69 113 ALA A O 1
ATOM 929 N N . THR A 1 114 ? -4.418 4.797 0.137 1.00 94.69 114 THR A N 1
ATOM 930 C CA . THR A 1 114 ? -5.356 3.780 0.636 1.00 94.69 114 THR A CA 1
ATOM 931 C C . THR A 1 114 ? -5.075 3.422 2.093 1.00 94.69 114 THR A C 1
ATOM 933 O O . THR A 1 114 ? -5.999 3.361 2.903 1.00 94.69 114 THR A O 1
ATOM 936 N N . GLN A 1 115 ? -3.802 3.210 2.444 1.00 93.12 115 GLN A N 1
ATOM 937 C CA . GLN A 1 115 ? -3.421 2.903 3.820 1.00 93.12 115 GLN A CA 1
ATOM 938 C C . GLN A 1 115 ? -3.723 4.090 4.756 1.00 93.12 115 GLN A C 1
ATOM 940 O O . GLN A 1 115 ? -4.340 3.924 5.807 1.00 93.12 115 GLN A O 1
ATOM 945 N N . SER A 1 116 ? -3.346 5.306 4.354 1.00 93.81 116 SER A N 1
ATOM 946 C CA . SER A 1 116 ? -3.591 6.526 5.137 1.00 93.81 116 SER A CA 1
ATOM 947 C C . SER A 1 116 ? -5.083 6.778 5.392 1.00 93.81 116 SER A C 1
ATOM 949 O O . SER A 1 116 ? -5.462 7.078 6.524 1.00 93.81 116 SER A O 1
ATOM 951 N N . ASP A 1 117 ? -5.940 6.602 4.378 1.00 95.44 117 ASP A N 1
ATOM 952 C CA . ASP A 1 117 ? -7.399 6.715 4.533 1.00 95.44 117 ASP A CA 1
ATOM 953 C C . ASP A 1 117 ? -7.935 5.681 5.532 1.00 95.44 117 ASP A C 1
ATOM 955 O O . ASP A 1 117 ? -8.708 6.009 6.436 1.00 95.44 117 ASP A O 1
ATOM 959 N N . TYR A 1 118 ? -7.470 4.433 5.430 1.00 95.69 118 TYR A N 1
ATOM 960 C CA . TYR A 1 118 ? -7.873 3.385 6.360 1.00 95.69 118 TYR A CA 1
ATOM 961 C C . TYR A 1 118 ? -7.461 3.691 7.806 1.00 95.69 118 TYR A C 1
ATOM 963 O O . TYR A 1 118 ? -8.273 3.507 8.717 1.00 95.69 118 TYR A O 1
ATOM 971 N N . ARG A 1 119 ? -6.245 4.222 8.020 1.00 95.69 119 ARG A N 1
ATOM 972 C CA . ARG A 1 119 ? -5.773 4.678 9.341 1.00 95.69 119 ARG A CA 1
ATOM 973 C C . ARG A 1 119 ? -6.753 5.660 9.968 1.00 95.69 119 ARG A C 1
ATOM 975 O O . ARG A 1 119 ? -7.174 5.467 11.108 1.00 95.69 119 ARG A O 1
ATOM 982 N N . GLU A 1 120 ? -7.129 6.690 9.213 1.00 95.69 120 GLU A N 1
ATOM 983 C CA . GLU A 1 120 ? -8.001 7.757 9.703 1.00 95.69 120 GLU A CA 1
ATOM 984 C C . GLU A 1 120 ? -9.405 7.226 10.007 1.00 95.69 120 GLU A C 1
ATOM 986 O O . GLU A 1 120 ? -10.012 7.571 11.022 1.00 95.69 120 GLU A O 1
ATOM 991 N N . ARG A 1 121 ? -9.907 6.291 9.193 1.00 95.56 121 ARG A N 1
ATOM 992 C CA . ARG A 1 121 ? -11.188 5.621 9.456 1.00 95.56 121 ARG A CA 1
ATOM 993 C C . ARG A 1 121 ? -11.144 4.760 10.721 1.00 95.56 121 ARG A C 1
ATOM 995 O O . ARG A 1 121 ? -12.106 4.786 11.491 1.00 95.56 121 ARG A O 1
ATOM 1002 N N . CYS A 1 122 ? -10.056 4.030 10.972 1.00 94.81 122 CYS A N 1
ATOM 1003 C CA . CYS A 1 122 ? -9.864 3.283 12.220 1.00 94.81 122 CYS A CA 1
ATOM 1004 C C . CYS A 1 122 ? -9.787 4.212 13.435 1.00 94.81 122 CYS A C 1
ATOM 1006 O O . CYS A 1 122 ? -10.454 3.962 14.439 1.00 94.81 122 CYS A O 1
ATOM 1008 N N . LYS A 1 123 ? -9.049 5.318 13.327 1.00 95.25 123 LYS A N 1
ATOM 1009 C CA . LYS A 1 123 ? -8.982 6.349 14.366 1.00 95.25 123 LYS A CA 1
ATOM 1010 C C . LYS A 1 123 ? -10.365 6.924 14.682 1.00 95.25 123 LYS A C 1
ATOM 1012 O O . LYS A 1 123 ? -10.760 6.947 15.846 1.00 95.25 123 LYS A O 1
ATOM 1017 N N . GLY A 1 124 ? -11.150 7.285 13.666 1.00 94.94 124 GLY A N 1
ATOM 1018 C CA . GLY A 1 124 ? -12.526 7.760 13.851 1.00 94.94 124 GLY A CA 1
ATOM 1019 C C . GLY A 1 124 ? -13.442 6.726 14.523 1.00 94.94 124 GLY A C 1
ATOM 1020 O O . GLY A 1 124 ? -14.292 7.083 15.340 1.00 94.94 124 GLY A O 1
ATOM 1021 N N . ARG A 1 125 ? -13.248 5.425 14.249 1.00 93.88 125 ARG A N 1
ATOM 1022 C C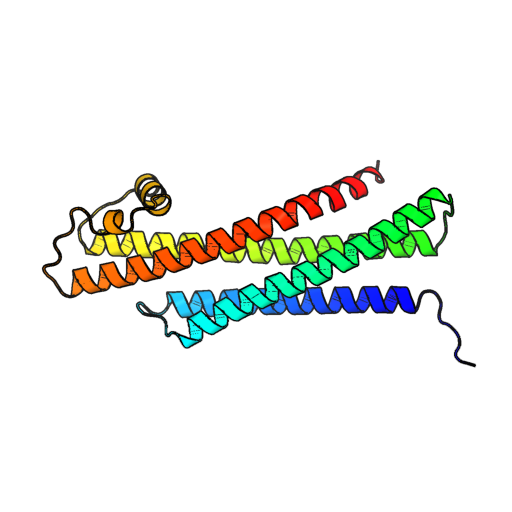A . ARG A 1 125 ? -13.949 4.345 14.971 1.00 93.88 125 ARG A CA 1
ATOM 1023 C C . ARG A 1 125 ? -13.566 4.313 16.449 1.00 93.88 125 ARG A C 1
ATOM 1025 O O . ARG A 1 125 ? -14.461 4.262 17.286 1.00 93.88 125 ARG A O 1
ATOM 1032 N N . ILE A 1 126 ? -12.274 4.390 16.774 1.00 93.75 126 ILE A N 1
ATOM 1033 C CA . ILE A 1 126 ? -11.793 4.415 18.166 1.00 93.75 126 ILE A CA 1
ATOM 1034 C C . ILE A 1 126 ? -12.370 5.619 18.912 1.00 93.75 126 ILE A C 1
ATOM 1036 O O . ILE A 1 126 ? -12.921 5.452 19.999 1.00 93.75 126 ILE A O 1
ATOM 1040 N N . GLN A 1 127 ? -12.321 6.809 18.306 1.00 94.31 127 GLN A N 1
ATOM 1041 C CA . GLN A 1 127 ? -12.906 8.021 18.880 1.00 94.31 127 GLN A CA 1
ATOM 1042 C C . GLN A 1 127 ? -14.382 7.816 19.220 1.00 94.31 127 GLN A C 1
ATOM 1044 O O . GLN A 1 127 ? -14.819 8.096 20.336 1.00 94.31 127 GLN A O 1
ATOM 1049 N N . ARG A 1 128 ? -15.144 7.238 18.285 1.00 93.19 128 ARG A N 1
ATOM 1050 C CA . ARG A 1 128 ? -16.565 6.976 18.498 1.00 93.19 128 ARG A CA 1
ATOM 1051 C C . ARG A 1 128 ? -16.822 5.985 19.636 1.00 93.19 128 ARG A C 1
ATOM 1053 O O . ARG A 1 128 ? -17.785 6.160 20.380 1.00 93.19 128 ARG A O 1
ATOM 1060 N N . GLN A 1 129 ? -15.989 4.957 19.783 1.00 91.81 129 GLN A N 1
ATOM 1061 C CA . GLN A 1 129 ? -16.111 3.996 20.884 1.00 91.81 129 GLN A CA 1
ATOM 1062 C C . GLN A 1 129 ? -15.770 4.630 22.240 1.00 91.81 129 GLN A C 1
ATOM 1064 O O . GLN A 1 129 ? -16.468 4.372 23.220 1.00 91.81 129 GLN A O 1
ATOM 1069 N N . LEU A 1 130 ? -14.776 5.522 22.299 1.00 91.44 130 LEU A N 1
ATOM 1070 C CA . LEU A 1 130 ? -14.467 6.292 23.510 1.00 91.44 130 LEU A CA 1
ATOM 1071 C C . LEU A 1 130 ? -15.656 7.171 23.935 1.00 91.44 130 LEU A C 1
ATOM 1073 O O . LEU A 1 130 ? -16.057 7.134 25.101 1.00 91.44 130 LEU A O 1
ATOM 1077 N N . GLU A 1 131 ? -16.310 7.853 22.991 1.00 91.19 131 GLU A N 1
ATOM 1078 C CA . GLU A 1 131 ? -17.522 8.638 23.268 1.00 91.19 131 GLU A CA 1
ATOM 1079 C C . GLU A 1 131 ? -18.669 7.782 23.829 1.00 91.19 131 GLU A C 1
ATOM 1081 O O . GLU A 1 131 ? -19.350 8.201 24.765 1.00 91.19 131 GLU A O 1
ATOM 1086 N N . ILE A 1 132 ? -18.878 6.570 23.296 1.00 88.94 132 ILE A N 1
ATOM 1087 C CA . ILE A 1 132 ? -19.905 5.628 23.786 1.00 88.94 132 ILE A CA 1
ATOM 1088 C C . ILE A 1 132 ? -19.644 5.245 25.246 1.00 88.94 132 ILE A C 1
ATOM 1090 O O . ILE A 1 132 ? -20.585 5.098 26.026 1.00 88.94 132 ILE A O 1
ATOM 1094 N N . THR A 1 133 ? -18.374 5.125 25.633 1.00 87.75 133 THR A N 1
ATOM 1095 C CA . THR A 1 133 ? -17.980 4.857 27.024 1.00 87.75 133 THR A CA 1
ATOM 1096 C C . THR A 1 133 ? -18.022 6.088 27.936 1.00 87.75 133 THR A C 1
ATOM 1098 O O . THR A 1 133 ? -17.744 5.975 29.128 1.00 87.75 133 THR A O 1
ATOM 1101 N N . GLY A 1 134 ? -18.397 7.255 27.402 1.00 85.94 134 GLY A N 1
ATOM 1102 C CA . GLY A 1 134 ? -18.502 8.511 28.145 1.00 85.94 134 GLY A CA 1
ATOM 1103 C C . GLY A 1 134 ? -17.196 9.303 28.239 1.00 85.94 134 GLY A C 1
ATOM 1104 O O . GLY A 1 134 ? -17.123 10.255 29.017 1.00 85.94 134 GLY A O 1
ATOM 1105 N N . ARG A 1 135 ? -16.170 8.940 27.459 1.00 86.44 135 ARG A N 1
ATOM 1106 C CA . ARG A 1 135 ? -14.887 9.646 27.405 1.00 86.44 135 ARG A CA 1
ATOM 1107 C C . ARG A 1 135 ? -14.813 10.494 26.137 1.00 86.44 135 ARG A C 1
ATOM 1109 O O . ARG A 1 135 ? -14.625 9.976 25.042 1.00 86.44 135 ARG A O 1
ATOM 1116 N N . ASN A 1 136 ? -14.922 11.811 26.294 1.00 87.88 136 ASN A N 1
ATOM 1117 C CA . ASN A 1 136 ? -14.618 12.742 25.208 1.00 87.88 136 ASN A CA 1
ATOM 1118 C C . ASN A 1 136 ? -13.099 12.816 25.029 1.00 87.88 136 ASN A C 1
ATOM 1120 O O . ASN A 1 136 ? -12.365 12.905 26.012 1.00 87.88 136 ASN A O 1
ATOM 1124 N N . THR A 1 137 ? -12.623 12.742 23.791 1.00 89.75 137 THR A N 1
ATOM 1125 C CA . THR A 1 137 ? -11.190 12.753 23.467 1.00 89.75 137 THR A CA 1
ATOM 1126 C C . THR A 1 137 ? -10.983 13.574 22.205 1.00 89.75 137 THR A C 1
ATOM 1128 O O . THR A 1 137 ? -11.663 13.344 21.198 1.00 89.75 137 THR A O 1
ATOM 1131 N N . THR A 1 138 ? -10.092 14.564 22.269 1.00 92.81 138 THR A N 1
ATOM 1132 C CA . THR A 1 138 ? -9.759 15.372 21.088 1.00 92.81 138 THR A CA 1
ATOM 1133 C C . THR A 1 138 ? -8.919 14.564 20.102 1.00 92.81 138 THR A C 1
ATOM 1135 O O . THR A 1 138 ? -8.409 13.490 20.421 1.00 92.81 138 THR A O 1
ATOM 1138 N N . ASN A 1 139 ? -8.759 15.074 18.882 1.00 91.44 139 ASN A N 1
ATOM 1139 C CA . ASN A 1 139 ? -7.938 14.397 17.882 1.00 91.44 139 ASN A CA 1
ATOM 1140 C C . ASN A 1 139 ? -6.471 14.296 18.316 1.00 91.44 139 ASN A C 1
ATOM 1142 O O . ASN A 1 139 ? -5.842 13.271 18.074 1.00 91.44 139 ASN A O 1
ATOM 1146 N N . GLU A 1 140 ? -5.941 15.330 18.965 1.00 92.38 140 GLU A N 1
ATOM 1147 C CA . GLU A 1 140 ? -4.559 15.389 19.450 1.00 92.38 140 GLU A CA 1
ATOM 1148 C C . GLU A 1 140 ? -4.337 14.419 20.612 1.00 92.38 140 GLU A C 1
ATOM 1150 O O . GLU A 1 140 ? -3.340 13.700 20.644 1.00 92.38 140 GLU A O 1
ATOM 1155 N N . GLU A 1 141 ? -5.289 14.357 21.547 1.00 91.56 141 GLU A N 1
ATOM 1156 C CA . GLU A 1 141 ? -5.255 13.383 22.638 1.00 91.56 141 GLU A CA 1
ATOM 1157 C C . GLU A 1 141 ? -5.313 11.955 22.095 1.00 91.56 141 GLU A C 1
ATOM 1159 O O . GLU A 1 141 ? -4.555 11.100 22.544 1.00 91.56 141 GLU A O 1
ATOM 1164 N N . LEU A 1 142 ? -6.172 11.698 21.104 1.00 93.31 142 LEU A N 1
ATOM 1165 C CA . LEU A 1 142 ? -6.296 10.377 20.501 1.00 93.31 142 LEU A CA 1
ATOM 1166 C C . LEU A 1 142 ? -5.019 9.955 19.765 1.00 93.31 142 LEU A C 1
ATOM 1168 O O . LEU A 1 142 ? -4.608 8.809 19.906 1.00 93.31 142 LEU A O 1
ATOM 1172 N N . GLU A 1 143 ? -4.364 10.854 19.028 1.00 93.44 143 GLU A N 1
ATOM 1173 C CA . GLU A 1 143 ? -3.064 10.548 18.412 1.00 93.44 143 GLU A CA 1
ATOM 1174 C C . GLU A 1 143 ? -2.006 10.228 19.471 1.00 93.44 143 GLU A C 1
ATOM 1176 O O . GLU A 1 143 ? -1.347 9.198 19.376 1.00 93.44 143 GLU A O 1
ATOM 1181 N N . SER A 1 144 ? -1.921 11.012 20.552 1.00 91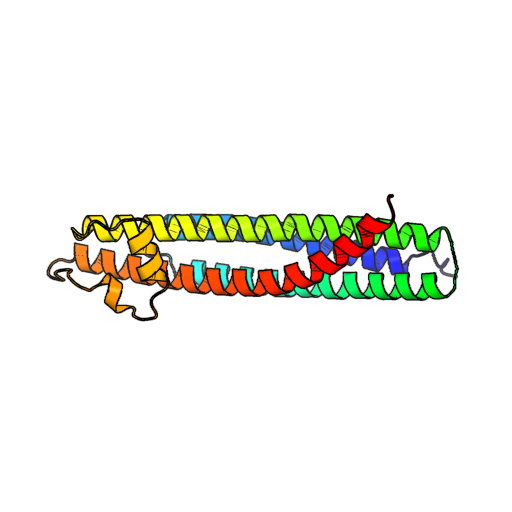.75 144 SER A N 1
ATOM 1182 C CA . SER A 1 144 ? -1.009 10.699 21.662 1.00 91.75 144 SER A CA 1
ATOM 1183 C C . SER A 1 144 ? -1.307 9.339 22.307 1.00 91.75 144 SER A C 1
ATOM 1185 O O . SER A 1 144 ? -0.394 8.688 22.816 1.00 91.75 144 SER A O 1
ATOM 1187 N N . MET A 1 145 ? -2.571 8.905 22.307 1.00 91.19 145 MET A N 1
ATOM 1188 C CA . MET A 1 145 ? -2.953 7.580 22.790 1.00 91.19 145 MET A CA 1
ATOM 1189 C C . MET A 1 145 ? -2.534 6.463 21.831 1.00 91.19 145 MET A C 1
ATOM 1191 O O . MET A 1 145 ? -2.110 5.414 22.304 1.00 91.19 145 MET A O 1
ATOM 1195 N N . LEU A 1 146 ? -2.636 6.684 20.518 1.00 91.38 146 LEU A N 1
ATOM 1196 C CA . LEU A 1 146 ? -2.195 5.739 19.484 1.00 91.38 146 LEU A CA 1
ATOM 1197 C C . LEU A 1 146 ? -0.667 5.595 19.446 1.00 91.38 146 LEU A C 1
ATOM 1199 O O . LEU A 1 146 ? -0.161 4.505 19.216 1.00 91.38 146 LEU A O 1
ATOM 1203 N N . GLU A 1 147 ? 0.068 6.673 19.720 1.00 88.56 147 GLU A N 1
ATOM 1204 C CA . GLU A 1 147 ? 1.534 6.663 19.829 1.00 88.56 147 GLU A CA 1
ATOM 1205 C C . GLU A 1 147 ? 2.040 5.990 21.118 1.00 88.56 147 GLU A C 1
ATOM 1207 O O . GLU A 1 147 ? 3.240 5.763 21.282 1.00 88.56 147 GLU A O 1
ATOM 1212 N N . SER A 1 148 ? 1.148 5.693 22.068 1.00 85.69 148 SER A N 1
ATOM 1213 C CA . SER A 1 148 ? 1.521 5.102 23.347 1.00 85.69 148 SER A CA 1
ATOM 1214 C C . SER A 1 148 ? 1.732 3.592 23.240 1.00 85.69 148 SER A C 1
ATOM 1216 O O . SER A 1 148 ? 0.821 2.846 22.895 1.00 85.69 148 SER A O 1
ATOM 1218 N N . ASP A 1 149 ? 2.880 3.113 23.723 1.00 77.38 149 ASP A N 1
ATOM 1219 C CA . ASP A 1 149 ? 3.157 1.677 23.897 1.00 77.38 149 ASP A CA 1
ATOM 1220 C C . ASP A 1 149 ? 2.326 1.012 25.016 1.00 77.38 149 ASP A C 1
ATOM 1222 O O . ASP A 1 149 ? 2.554 -0.149 25.361 1.00 77.38 149 ASP A O 1
ATOM 1226 N N . ASN A 1 150 ? 1.390 1.735 25.642 1.00 80.75 150 ASN A N 1
ATOM 1227 C CA . ASN A 1 150 ? 0.570 1.236 26.740 1.00 80.75 150 ASN A CA 1
ATOM 1228 C C . ASN A 1 150 ? -0.884 0.986 26.296 1.00 80.75 150 ASN A C 1
ATOM 1230 O O . ASN A 1 150 ? -1.696 1.912 26.347 1.00 80.75 150 ASN A O 1
ATOM 1234 N N . PRO A 1 151 ? -1.281 -0.268 25.995 1.00 72.69 151 PRO A N 1
ATOM 1235 C CA . PRO A 1 151 ? -2.656 -0.602 25.611 1.00 72.69 151 PRO A CA 1
ATOM 1236 C C . PRO A 1 151 ? -3.708 -0.200 26.654 1.00 72.69 151 PRO A C 1
ATOM 1238 O O . PRO A 1 151 ? -4.856 0.086 26.312 1.00 72.69 151 PRO A O 1
ATOM 1241 N N . ALA A 1 152 ? -3.327 -0.119 27.936 1.00 80.62 152 ALA A N 1
ATOM 1242 C CA . ALA A 1 152 ? -4.243 0.261 29.007 1.00 80.62 152 ALA A CA 1
ATOM 1243 C C . ALA A 1 152 ? -4.690 1.732 28.924 1.00 80.62 152 ALA A C 1
ATOM 1245 O O . ALA A 1 152 ? -5.654 2.113 29.597 1.00 80.62 152 ALA A O 1
ATOM 1246 N N . ILE A 1 153 ? -4.045 2.561 28.091 1.00 85.62 153 ILE A N 1
ATOM 1247 C CA . ILE A 1 153 ? -4.389 3.978 27.920 1.00 85.62 153 ILE A CA 1
ATOM 1248 C C . ILE A 1 153 ? -5.835 4.182 27.448 1.00 85.62 153 ILE A C 1
ATOM 1250 O O . ILE A 1 153 ? -6.490 5.145 27.866 1.00 85.62 153 ILE A O 1
ATOM 1254 N N . PHE A 1 154 ? -6.363 3.239 26.660 1.00 84.31 154 PHE A N 1
ATOM 1255 C CA . PHE A 1 154 ? -7.750 3.240 26.193 1.00 84.31 154 PHE A CA 1
ATOM 1256 C C . PHE A 1 154 ? -8.739 2.868 27.297 1.00 84.31 154 PHE A C 1
ATOM 1258 O O . PHE A 1 154 ? -9.839 3.400 27.322 1.00 84.31 154 PHE A O 1
ATOM 1265 N N . THR A 1 155 ? -8.335 2.018 28.244 1.00 79.62 155 THR A N 1
ATOM 1266 C CA . THR A 1 155 ? -9.187 1.555 29.356 1.00 79.62 155 THR A CA 1
ATOM 1267 C C . THR A 1 155 ? -9.149 2.468 30.585 1.00 79.62 155 THR A C 1
ATOM 1269 O O . THR A 1 155 ? -10.013 2.383 31.458 1.00 79.62 155 THR A O 1
ATOM 1272 N N . SER A 1 156 ? -8.149 3.349 30.674 1.00 78.25 156 SER A N 1
ATOM 1273 C CA . SER A 1 156 ? -7.958 4.233 31.824 1.00 78.25 156 SER A CA 1
ATOM 1274 C C . SER A 1 156 ? -9.136 5.197 31.992 1.00 78.25 156 SER A C 1
ATOM 1276 O O . SER A 1 156 ? -9.501 5.921 31.063 1.00 78.25 156 SER A O 1
ATOM 1278 N N . GLY A 1 157 ? -9.728 5.205 33.190 1.00 72.06 157 GLY A N 1
ATOM 1279 C CA . GLY A 1 157 ? -10.852 6.080 33.540 1.00 72.06 157 GLY A CA 1
ATOM 1280 C C . GLY A 1 157 ? -12.225 5.606 33.054 1.00 72.06 157 GLY A C 1
ATOM 1281 O O . GLY A 1 157 ? -13.198 6.331 33.242 1.00 72.06 157 GLY A O 1
ATOM 1282 N N . ILE A 1 158 ? -12.324 4.409 32.466 1.00 78.69 158 ILE A N 1
ATOM 1283 C CA . ILE A 1 158 ? -13.586 3.843 31.982 1.00 78.69 158 ILE A CA 1
ATOM 1284 C C . ILE A 1 158 ? -14.088 2.771 32.952 1.00 78.69 158 ILE A C 1
ATOM 1286 O O . ILE A 1 158 ? -13.371 1.840 33.314 1.00 78.69 158 ILE A O 1
ATOM 1290 N N . ILE A 1 159 ? -15.353 2.886 33.350 1.00 76.12 159 ILE A N 1
ATOM 1291 C CA . ILE A 1 159 ? -16.018 1.928 34.233 1.00 76.12 159 ILE A CA 1
ATOM 1292 C C . ILE A 1 159 ? -16.478 0.711 33.408 1.00 76.12 159 ILE A C 1
ATOM 1294 O O . ILE A 1 159 ? -17.392 0.816 32.585 1.00 76.12 159 ILE A O 1
ATOM 1298 N N . MET A 1 160 ? -15.859 -0.455 33.628 1.00 71.31 160 MET A N 1
ATOM 1299 C CA . MET A 1 160 ? -16.160 -1.721 32.932 1.00 71.31 160 MET A CA 1
ATOM 1300 C C . MET A 1 160 ? -17.390 -2.454 33.501 1.00 71.31 160 MET A C 1
ATOM 1302 O O . MET A 1 160 ? -17.381 -3.670 33.664 1.00 71.31 160 MET A O 1
ATOM 1306 N N . ASP A 1 161 ? -18.468 -1.727 33.782 1.00 73.56 161 ASP A N 1
ATOM 1307 C CA . ASP A 1 161 ? -19.633 -2.294 34.482 1.00 73.56 161 ASP A CA 1
ATOM 1308 C C . ASP A 1 161 ? -20.764 -2.701 33.525 1.00 73.56 161 ASP A C 1
ATOM 1310 O O . ASP A 1 161 ? -21.817 -3.175 33.953 1.00 73.56 161 ASP A O 1
ATOM 1314 N N . SER A 1 162 ? -20.570 -2.521 32.212 1.00 79.75 162 SER A N 1
ATOM 1315 C CA . SER A 1 162 ? -21.580 -2.828 31.201 1.00 79.75 162 SER A CA 1
ATOM 1316 C C . SER A 1 162 ? -21.023 -3.643 30.034 1.00 79.75 162 SER A C 1
ATOM 1318 O O . SER A 1 162 ? -19.900 -3.423 29.573 1.00 79.75 162 SER A O 1
ATOM 1320 N N . ASN A 1 163 ? -21.859 -4.535 29.491 1.00 83.00 163 ASN A N 1
ATOM 1321 C CA . ASN A 1 163 ? -21.559 -5.275 28.258 1.00 83.00 163 ASN A CA 1
ATOM 1322 C C . ASN A 1 163 ? -21.243 -4.332 27.081 1.00 83.00 163 ASN A C 1
ATOM 1324 O O . ASN A 1 163 ? -20.463 -4.683 26.201 1.00 83.00 163 ASN A O 1
ATOM 1328 N N . ILE A 1 164 ? -21.823 -3.126 27.083 1.00 82.94 164 ILE A N 1
ATOM 1329 C CA . ILE A 1 164 ? -21.583 -2.090 26.070 1.00 82.94 164 ILE A CA 1
ATOM 1330 C C . ILE A 1 164 ? -20.140 -1.589 26.168 1.00 82.94 164 ILE A C 1
ATOM 1332 O O . ILE A 1 164 ? -19.443 -1.525 25.158 1.00 82.94 164 ILE A O 1
ATOM 1336 N N . THR A 1 165 ? -19.668 -1.295 27.382 1.00 83.25 165 THR A N 1
ATOM 1337 C CA . THR A 1 165 ? -18.289 -0.860 27.626 1.00 83.25 165 THR A CA 1
ATOM 1338 C C . THR A 1 165 ? -17.292 -1.933 27.189 1.00 83.25 165 THR A C 1
ATOM 1340 O O . THR A 1 165 ? -16.301 -1.626 26.535 1.00 83.25 165 THR A O 1
ATOM 1343 N N . GLN A 1 166 ? -17.565 -3.204 27.499 1.00 85.44 166 GLN A N 1
ATOM 1344 C CA . GLN A 1 166 ? -16.682 -4.308 27.119 1.00 85.44 166 GLN A CA 1
ATOM 1345 C C . GLN A 1 166 ? -16.603 -4.495 25.598 1.00 85.44 166 GLN A C 1
ATOM 1347 O O . GLN A 1 166 ? -15.519 -4.708 25.055 1.00 85.44 166 GLN A O 1
ATOM 1352 N N . GLN A 1 167 ? -17.734 -4.374 24.899 1.00 86.88 167 GLN A N 1
ATOM 1353 C CA . GLN A 1 167 ? -17.764 -4.432 23.440 1.00 86.88 167 GLN A CA 1
ATOM 1354 C C . GLN A 1 167 ? -16.995 -3.263 22.808 1.00 86.88 167 GLN A C 1
ATOM 1356 O O . GLN A 1 167 ? -16.219 -3.488 21.881 1.00 86.88 167 GLN A O 1
ATOM 1361 N N . ALA A 1 168 ? -17.161 -2.047 23.337 1.00 87.81 168 ALA A N 1
ATOM 1362 C CA . ALA A 1 168 ? -16.427 -0.870 22.878 1.00 87.81 168 ALA A CA 1
ATOM 1363 C C . ALA A 1 168 ? -14.909 -1.051 23.034 1.00 87.81 168 ALA A C 1
ATOM 1365 O O . ALA A 1 168 ? -14.158 -0.751 22.110 1.00 87.81 168 ALA A O 1
ATOM 1366 N N . MET A 1 169 ? -14.454 -1.608 24.163 1.00 87.69 169 MET A N 1
ATOM 1367 C CA . MET A 1 169 ? -13.028 -1.875 24.392 1.00 87.69 169 MET A CA 1
ATOM 1368 C C . MET A 1 169 ? -12.452 -2.903 23.411 1.00 87.69 169 MET A C 1
ATOM 1370 O O . MET A 1 169 ? -11.370 -2.683 22.875 1.00 87.69 169 MET A O 1
ATOM 1374 N N . ASN A 1 170 ? -13.180 -3.987 23.129 1.00 88.12 170 ASN A N 1
ATOM 1375 C CA . ASN A 1 170 ? -12.737 -4.999 22.164 1.00 88.12 170 ASN A CA 1
ATOM 1376 C C . ASN A 1 170 ? -12.614 -4.419 20.740 1.00 88.12 170 ASN A C 1
ATOM 1378 O O . ASN A 1 170 ? -11.647 -4.683 20.020 1.00 88.12 170 ASN A O 1
ATOM 1382 N N . GLU A 1 171 ? -13.566 -3.572 20.338 1.00 89.62 171 GLU A N 1
ATOM 1383 C CA . GLU A 1 171 ? -13.484 -2.881 19.050 1.00 89.62 171 GLU A CA 1
ATOM 1384 C C . GLU A 1 171 ? -12.287 -1.919 19.012 1.00 89.62 171 GLU A C 1
ATOM 1386 O O . GLU A 1 171 ? -11.548 -1.922 18.030 1.00 89.62 171 GLU A O 1
ATOM 1391 N N . ILE A 1 172 ? -12.038 -1.153 20.082 1.00 91.25 172 ILE A N 1
ATOM 1392 C CA . ILE A 1 172 ? -10.868 -0.266 20.173 1.00 91.25 172 ILE A CA 1
ATOM 1393 C C . ILE A 1 172 ? -9.565 -1.055 20.015 1.00 91.25 172 ILE A C 1
ATOM 1395 O O . ILE A 1 172 ? -8.728 -0.678 19.199 1.00 91.25 172 ILE A O 1
ATOM 1399 N N . GLU A 1 173 ? -9.400 -2.161 20.741 1.00 88.81 173 GLU A N 1
ATOM 1400 C CA . GLU A 1 173 ? -8.200 -3.002 20.667 1.00 88.81 173 GLU A CA 1
ATOM 1401 C C . GLU A 1 173 ? -7.996 -3.586 19.261 1.00 88.81 173 GLU A C 1
ATOM 1403 O O . GLU A 1 173 ? -6.886 -3.560 18.716 1.00 88.81 173 GLU A O 1
ATOM 1408 N N . THR A 1 174 ? -9.084 -4.041 18.631 1.00 89.69 174 THR A N 1
ATOM 1409 C CA . THR A 1 174 ? -9.062 -4.537 17.251 1.00 89.69 174 THR A CA 1
ATOM 1410 C C . THR A 1 174 ? -8.601 -3.447 16.280 1.00 89.69 174 THR A C 1
ATOM 1412 O O . THR A 1 174 ? -7.687 -3.678 15.489 1.00 89.69 174 THR A O 1
ATOM 1415 N N . ARG A 1 175 ? -9.175 -2.238 16.358 1.00 92.12 175 ARG A N 1
ATOM 1416 C CA . ARG A 1 175 ? -8.811 -1.119 15.470 1.00 92.12 175 ARG A CA 1
ATOM 1417 C C . ARG A 1 175 ? -7.403 -0.600 15.730 1.00 92.12 175 ARG A C 1
ATOM 1419 O O . ARG A 1 175 ? -6.701 -0.271 14.780 1.00 92.12 175 ARG A O 1
ATOM 1426 N N . HIS A 1 176 ? -6.969 -0.568 16.984 1.00 91.56 176 HIS A N 1
ATOM 1427 C CA . HIS A 1 176 ? -5.611 -0.174 17.339 1.00 91.56 176 HIS A CA 1
ATOM 1428 C C . HIS A 1 176 ? -4.580 -1.150 16.756 1.00 91.56 176 HIS A C 1
ATOM 1430 O O . HIS A 1 176 ? -3.614 -0.733 16.121 1.00 91.56 176 HIS A O 1
ATOM 1436 N N . THR A 1 177 ? -4.838 -2.455 16.866 1.00 89.69 177 THR A N 1
ATOM 1437 C CA . THR A 1 177 ? -3.993 -3.491 16.253 1.00 89.69 177 THR A CA 1
ATOM 1438 C C . THR A 1 177 ? -3.898 -3.322 14.733 1.00 89.69 177 THR A C 1
ATOM 1440 O O . THR A 1 177 ? -2.827 -3.493 14.149 1.00 89.69 177 THR A O 1
ATOM 1443 N N . GLU A 1 178 ? -5.004 -2.970 14.077 1.00 90.50 178 GLU A N 1
ATOM 1444 C CA . GLU A 1 178 ? -5.022 -2.683 12.640 1.00 90.50 178 GLU A CA 1
ATOM 1445 C C . GLU A 1 178 ? -4.199 -1.437 12.279 1.00 90.50 178 GLU A C 1
ATOM 1447 O O . GLU A 1 178 ? -3.449 -1.485 11.305 1.00 90.50 178 GLU A O 1
ATOM 1452 N N . ILE A 1 179 ? -4.274 -0.362 13.075 1.00 93.31 179 ILE A N 1
ATOM 1453 C CA . ILE A 1 179 ? -3.443 0.843 12.896 1.00 93.31 179 ILE A CA 1
ATOM 1454 C C . ILE A 1 179 ? -1.956 0.490 12.993 1.00 93.31 179 ILE A C 1
ATOM 1456 O O . ILE A 1 179 ? -1.192 0.859 12.106 1.00 93.31 179 ILE A O 1
ATOM 1460 N N . ILE A 1 180 ? -1.546 -0.292 13.994 1.00 91.19 180 ILE A N 1
ATOM 1461 C CA . ILE A 1 180 ? -0.141 -0.702 14.159 1.00 91.19 180 ILE A CA 1
ATOM 1462 C C . ILE A 1 180 ? 0.361 -1.474 12.928 1.00 91.19 180 ILE A C 1
ATOM 1464 O O . ILE A 1 180 ? 1.452 -1.211 12.413 1.00 91.19 180 ILE A O 1
ATOM 1468 N N . LYS A 1 181 ? -0.428 -2.435 12.424 1.00 89.88 181 LYS A N 1
ATOM 1469 C CA . LYS A 1 181 ? -0.073 -3.208 11.218 1.00 89.88 181 LYS A CA 1
ATOM 1470 C C . LYS A 1 181 ? 0.081 -2.303 9.997 1.00 89.88 181 LYS A C 1
ATOM 1472 O O . LYS A 1 181 ? 1.011 -2.477 9.207 1.00 89.88 181 LYS A O 1
ATOM 1477 N N . LEU A 1 182 ? -0.810 -1.330 9.868 1.00 91.19 182 LEU A N 1
ATOM 1478 C CA . LEU A 1 182 ? -0.809 -0.368 8.782 1.00 91.19 182 LEU A CA 1
ATOM 1479 C C . LEU A 1 182 ? 0.397 0.578 8.838 1.00 91.19 182 LEU A C 1
ATOM 1481 O O . LEU A 1 182 ? 1.079 0.760 7.833 1.00 91.19 182 LEU A O 1
ATOM 1485 N N . GLU A 1 183 ? 0.722 1.123 10.008 1.00 90.06 183 GLU A N 1
ATOM 1486 C CA . GLU A 1 183 ? 1.890 1.988 10.200 1.00 90.06 183 GLU A CA 1
ATOM 1487 C C . GLU A 1 183 ? 3.201 1.252 9.909 1.00 90.06 183 GLU A C 1
ATOM 1489 O O . GLU A 1 183 ? 4.111 1.817 9.299 1.00 90.06 183 GLU A O 1
ATOM 1494 N N . ASN A 1 184 ? 3.281 -0.034 10.261 1.00 88.94 184 ASN A N 1
ATOM 1495 C CA . ASN A 1 184 ? 4.402 -0.880 9.861 1.00 88.94 184 ASN A CA 1
ATOM 1496 C C . ASN A 1 184 ? 4.484 -1.027 8.337 1.00 88.94 184 ASN A C 1
ATOM 1498 O O . ASN A 1 184 ? 5.565 -0.855 7.776 1.00 88.94 184 ASN A O 1
ATOM 1502 N N . SER A 1 185 ? 3.358 -1.267 7.656 1.00 87.31 185 SER A N 1
ATOM 1503 C CA . SER A 1 185 ? 3.334 -1.316 6.189 1.00 87.31 185 SER A CA 1
ATOM 1504 C C . SER A 1 185 ? 3.749 0.014 5.558 1.00 87.31 185 SER A C 1
ATOM 1506 O O . SER A 1 185 ? 4.517 0.001 4.603 1.00 87.31 185 SER A O 1
ATOM 1508 N N . ILE A 1 186 ? 3.274 1.155 6.067 1.00 87.19 186 ILE A N 1
ATOM 1509 C CA . ILE A 1 186 ? 3.635 2.487 5.553 1.00 87.19 186 ILE A CA 1
ATOM 1510 C C . ILE A 1 186 ? 5.130 2.757 5.751 1.00 87.19 186 ILE A C 1
ATOM 1512 O O . ILE A 1 186 ? 5.788 3.265 4.844 1.00 87.19 186 ILE A O 1
ATOM 1516 N N . ARG A 1 187 ? 5.699 2.378 6.902 1.00 87.75 187 ARG A N 1
ATOM 1517 C CA . ARG A 1 187 ? 7.136 2.531 7.166 1.00 87.75 187 ARG A CA 1
ATOM 1518 C C . ARG A 1 187 ? 7.983 1.745 6.165 1.00 87.75 187 ARG A C 1
ATOM 1520 O O . ARG A 1 187 ? 8.951 2.274 5.633 1.00 87.75 187 ARG A O 1
ATOM 1527 N N . GLU A 1 188 ? 7.582 0.518 5.842 1.00 81.06 188 GLU A N 1
ATOM 1528 C CA . GLU A 1 188 ? 8.267 -0.285 4.823 1.00 81.06 188 GLU A CA 1
ATOM 1529 C C . GLU A 1 188 ? 8.142 0.308 3.408 1.00 81.06 188 GLU A C 1
ATOM 1531 O O . GLU A 1 188 ? 9.073 0.201 2.606 1.00 81.06 188 GLU A O 1
ATOM 1536 N N . LEU A 1 189 ? 7.011 0.947 3.085 1.00 82.44 189 LEU A N 1
ATOM 1537 C CA . LEU A 1 189 ? 6.851 1.682 1.826 1.00 82.44 189 LEU A CA 1
ATOM 1538 C C . LEU A 1 189 ? 7.749 2.911 1.763 1.00 82.44 189 LEU A C 1
ATOM 1540 O O . LEU A 1 189 ? 8.296 3.205 0.704 1.00 82.44 189 LEU A O 1
ATOM 1544 N N . HIS A 1 190 ? 7.896 3.630 2.873 1.00 79.12 190 HIS A N 1
ATOM 1545 C CA . HIS A 1 190 ? 8.721 4.829 2.943 1.00 79.12 190 HIS A CA 1
ATOM 1546 C C . HIS A 1 190 ? 10.175 4.534 2.549 1.00 79.12 190 HIS A C 1
ATOM 1548 O O . HIS A 1 190 ? 10.741 5.253 1.727 1.00 79.12 190 HIS A O 1
ATOM 1554 N N . ASP A 1 191 ? 10.747 3.434 3.045 1.00 76.62 191 ASP A N 1
ATOM 1555 C CA . ASP A 1 191 ? 12.095 2.995 2.659 1.00 76.62 191 ASP A CA 1
ATOM 1556 C C . ASP A 1 191 ? 12.199 2.745 1.144 1.00 76.62 191 ASP A C 1
ATOM 1558 O O . ASP A 1 191 ? 13.181 3.111 0.500 1.00 76.62 191 ASP A O 1
ATOM 1562 N N . MET A 1 192 ? 11.150 2.177 0.545 1.00 79.62 192 MET A N 1
ATOM 1563 C CA . MET A 1 192 ? 11.076 1.952 -0.899 1.00 79.62 192 MET A CA 1
ATOM 1564 C C . MET A 1 192 ? 10.932 3.258 -1.696 1.00 79.62 192 MET A C 1
ATOM 1566 O O . MET A 1 192 ? 11.520 3.388 -2.769 1.00 79.62 192 MET A O 1
ATOM 1570 N N . PHE A 1 193 ? 10.169 4.228 -1.189 1.00 73.50 193 PHE A N 1
ATOM 1571 C CA . PHE A 1 193 ? 9.997 5.534 -1.825 1.00 73.50 193 PHE A CA 1
ATOM 1572 C C . PHE A 1 193 ? 11.267 6.375 -1.793 1.00 73.50 193 PHE A C 1
ATOM 1574 O O . PHE A 1 193 ? 11.536 7.065 -2.771 1.00 73.50 193 PHE A O 1
ATOM 1581 N N . MET A 1 194 ? 12.061 6.298 -0.724 1.00 75.25 194 MET A N 1
ATOM 1582 C CA . MET A 1 194 ? 13.345 6.999 -0.649 1.00 75.25 194 MET A CA 1
ATOM 1583 C C . MET A 1 194 ? 14.310 6.519 -1.739 1.00 75.25 194 MET A C 1
ATOM 1585 O O . MET A 1 194 ? 14.918 7.341 -2.425 1.00 75.25 194 MET A O 1
ATOM 1589 N N . ASP A 1 195 ? 14.368 5.206 -1.986 1.00 69.06 195 ASP A N 1
ATOM 1590 C CA . ASP A 1 195 ? 15.135 4.639 -3.103 1.00 69.06 195 ASP A CA 1
ATOM 1591 C C . ASP A 1 195 ? 14.624 5.136 -4.467 1.00 69.06 195 ASP A C 1
ATOM 1593 O O . ASP A 1 195 ? 15.409 5.480 -5.351 1.00 69.06 195 ASP A O 1
ATOM 1597 N N . MET A 1 196 ? 13.299 5.187 -4.647 1.00 70.25 196 MET A N 1
ATOM 1598 C CA . MET A 1 196 ? 12.674 5.581 -5.914 1.00 70.25 196 MET A CA 1
ATOM 1599 C C . MET A 1 196 ? 12.727 7.094 -6.180 1.00 70.25 196 MET A C 1
ATOM 1601 O O . MET A 1 196 ? 12.791 7.506 -7.336 1.00 70.25 196 MET A O 1
ATOM 1605 N N . ALA A 1 197 ? 12.717 7.935 -5.146 1.00 64.12 197 ALA A N 1
ATOM 1606 C CA . ALA A 1 197 ? 12.861 9.383 -5.286 1.00 64.12 197 ALA A CA 1
ATOM 1607 C C . ALA A 1 197 ? 14.244 9.741 -5.850 1.00 64.12 197 ALA A C 1
ATOM 1609 O O . ALA A 1 197 ? 14.333 10.528 -6.792 1.00 64.12 197 ALA A O 1
ATOM 1610 N N . MET A 1 198 ? 15.300 9.065 -5.379 1.00 62.47 198 MET A N 1
ATOM 1611 C CA . MET A 1 198 ? 16.650 9.191 -5.946 1.00 62.47 198 MET A CA 1
ATOM 1612 C C . MET A 1 198 ? 16.707 8.748 -7.421 1.00 62.47 198 MET A C 1
ATOM 1614 O O . MET A 1 198 ? 17.359 9.398 -8.237 1.00 62.47 198 MET A O 1
ATOM 1618 N N . LEU A 1 199 ? 15.973 7.686 -7.777 1.00 61.16 199 LEU A N 1
ATOM 1619 C CA . LEU A 1 199 ? 15.838 7.165 -9.148 1.00 61.16 199 LEU A CA 1
ATOM 1620 C C . LEU A 1 199 ? 15.117 8.126 -10.113 1.00 61.16 199 LEU A C 1
ATOM 1622 O O . LEU A 1 199 ? 15.383 8.110 -11.316 1.00 61.16 199 LEU A O 1
ATOM 1626 N N . VAL A 1 200 ? 14.159 8.921 -9.624 1.00 59.16 200 VAL A N 1
ATOM 1627 C CA . VAL A 1 200 ? 13.364 9.848 -10.451 1.00 59.16 200 VAL A CA 1
ATOM 1628 C C . VAL A 1 200 ? 14.031 11.224 -10.546 1.00 59.16 200 VAL A C 1
ATOM 1630 O O . VAL A 1 200 ? 14.027 11.818 -11.625 1.00 59.16 200 VAL A O 1
ATOM 1633 N N . GLU A 1 201 ? 14.661 11.722 -9.478 1.00 53.06 201 GLU A N 1
ATOM 1634 C CA . GLU A 1 201 ? 15.388 13.004 -9.492 1.00 53.06 201 GLU A CA 1
ATOM 1635 C C . GLU A 1 201 ? 16.591 12.992 -10.447 1.00 53.06 201 GLU A C 1
ATOM 1637 O O . GLU A 1 201 ? 16.807 13.965 -11.176 1.00 53.06 201 GLU A O 1
ATOM 1642 N N . SER A 1 202 ? 17.315 11.869 -10.542 1.00 50.59 202 SER A N 1
ATOM 1643 C CA . SER A 1 202 ? 18.423 11.699 -11.495 1.00 50.59 202 SER A CA 1
ATOM 1644 C C . SER A 1 202 ? 17.975 11.746 -12.967 1.00 50.59 202 SER A C 1
ATOM 1646 O O . SER A 1 202 ? 18.779 12.041 -13.853 1.00 50.59 202 SER A O 1
ATOM 1648 N N . GLN A 1 203 ? 16.685 11.508 -13.246 1.00 49.22 203 GLN A N 1
ATOM 1649 C CA . GLN A 1 203 ? 16.120 11.499 -14.600 1.00 49.22 203 GLN A CA 1
ATOM 1650 C C . GLN A 1 203 ? 15.592 12.866 -15.050 1.00 49.22 203 GLN A C 1
ATOM 1652 O O . GLN A 1 203 ? 15.678 13.185 -16.236 1.00 49.22 203 GLN A O 1
ATOM 1657 N N . VAL A 1 204 ? 15.067 13.690 -14.134 1.00 44.75 204 VAL A N 1
ATOM 1658 C CA . VAL A 1 204 ? 14.502 15.018 -14.465 1.00 44.75 204 VAL A CA 1
ATOM 1659 C C . VAL A 1 204 ? 15.602 16.046 -14.779 1.00 44.75 204 VAL A C 1
ATOM 1661 O O . VAL A 1 204 ? 15.374 16.980 -15.552 1.00 44.75 204 VAL A O 1
ATOM 1664 N N . GLY A 1 205 ? 16.825 15.829 -14.281 1.00 36.50 205 GLY A N 1
ATOM 1665 C CA . GLY A 1 205 ? 17.995 16.673 -14.558 1.00 36.50 205 GLY A CA 1
ATOM 1666 C C . GLY A 1 205 ? 18.470 16.704 -16.020 1.00 36.50 205 GLY A C 1
ATOM 1667 O O . GLY A 1 205 ? 19.308 17.531 -16.354 1.00 36.50 205 GLY A O 1
ATOM 1668 N N . TRP A 1 206 ? 17.932 15.853 -16.903 1.00 38.00 206 TRP A N 1
ATOM 1669 C CA . TRP A 1 206 ? 18.303 15.795 -18.327 1.00 38.00 206 TRP A CA 1
ATOM 1670 C C . TRP A 1 206 ? 17.374 16.593 -19.258 1.00 38.00 206 TRP A C 1
ATOM 1672 O O . TRP A 1 206 ? 17.585 16.599 -20.470 1.00 38.00 206 TRP A O 1
ATOM 1682 N N . THR A 1 207 ? 16.329 17.233 -18.719 1.00 32.78 207 THR A N 1
ATOM 1683 C CA . THR A 1 207 ? 15.355 18.030 -19.497 1.00 32.78 207 THR A CA 1
ATOM 1684 C C . THR A 1 207 ? 15.477 19.552 -19.331 1.00 32.78 207 THR A C 1
ATOM 1686 O O . THR A 1 207 ? 14.575 20.274 -19.755 1.00 32.78 207 THR A O 1
ATOM 1689 N N . MET A 1 208 ? 16.590 20.053 -18.786 1.00 30.20 208 MET A N 1
ATOM 1690 C CA . MET A 1 208 ? 17.013 21.460 -18.909 1.00 30.20 208 MET A CA 1
ATOM 1691 C C . MET A 1 208 ? 18.399 21.545 -19.539 1.00 30.20 208 MET A C 1
ATOM 1693 O O . MET A 1 208 ? 18.627 22.525 -20.281 1.00 30.20 208 MET A O 1
#